Protein AF-X1HU37-F1 (afdb_monomer)

Foldseek 3Di:
DDDDDDDDPDDDDDDQEAQQDLPSPFAQQAQEEEEFEFAQLQPQLVVLADLVQLVPSNHYAYEYELCSCCVCVVVVNVSNHHQEYQYEDQCSLVPPVSQVCQAPRQHEYEYEPSNVVSCVVRHDHDHHYYYAYADEALPALPDDQDRRHQHDAQDSVSSVLNVCVSHYDFQHEYEYGNAAQAAQATHPRPGDPDTQHGGRPSLRSVLSSVLVLVVVPRYHYAYSGAHPNDVPDCVNCPNHPPPNHSVNSVVVSVVVVVVVVVVCVVVVPDPPPPDD

Secondary structure (DSSP, 8-state):
----PPP-SS--S----EES-TTS------SEEEEE---TTHHHHHHTS-HHHHS-TTTEEEEEEGGGGGHHHHTT-GGG--SEEEE--SGGGGSHHHHHHHHH--SEEEEEHHHHHHHHHH----S-EEEE---SB--SS---PPTT---BSS-THHHHHHHHHHHS-SSEEEEEES-----S--GGG---S----SS-TTHHHHHHHHHHHHHSTTEEEEE-S------SSTTTTTTSSS---HHHHHHHHHHHHHHHHHHHHHTT--------

Sequence (276 aa):
MAVMRLRRDKYKGIDYKCIFDAKSGFKILSPIVTILAPGPKGEKGWDLIPPKILDNKKHNTILAVNYGVAIAEEMDRPDLEADIWVVTDSDVTTKPWFKHHLENFKGMRCFNLRVIDRCWKNHRYAGPYMQFASKQLMKGPDIHPVTGIIRAGGTVSCSTYQIIHHFAPKPTLVFIVGIDMSGDDYFKGKNLKVKHGPVWRSVHCFNGVIKLFREQKHIIIHTLSETNLMAGDKEFHKLVGAEVTPEDVTKITEGFMKDRREMVRSRGVQERILTP

Solvent-accessible surface area (backbone atoms only — not comparable to full-atom values): 15468 Å² total; per-residue (Å²): 138,87,83,82,83,76,90,79,85,88,71,91,79,85,84,73,78,39,57,57,46,97,80,64,74,75,61,47,77,21,40,26,37,37,38,35,32,43,21,56,52,12,65,69,18,60,70,30,56,47,62,79,50,50,71,31,62,74,48,25,40,34,36,12,30,61,67,19,60,49,49,19,69,78,66,75,32,75,65,59,55,43,47,29,41,38,36,60,65,53,70,48,70,77,38,74,68,44,55,56,48,66,74,65,58,84,40,45,33,40,27,24,48,71,23,49,61,48,36,63,75,76,43,92,80,89,74,67,44,37,38,30,50,65,60,61,67,61,60,69,68,81,62,72,86,49,90,57,42,38,54,35,57,45,48,67,65,55,41,53,52,44,50,45,74,75,27,39,41,84,55,27,40,35,41,37,25,8,66,25,47,40,48,46,55,22,44,95,65,55,59,56,99,59,83,47,45,82,53,32,83,33,38,60,40,42,25,26,50,53,49,50,39,60,73,38,87,45,43,47,81,46,44,48,20,56,50,62,65,59,64,92,48,73,70,71,36,61,43,42,85,45,91,71,40,41,65,54,50,47,51,55,51,52,52,51,54,49,54,50,51,52,55,39,57,75,66,70,53,75,78,77,73,83,67,135

Radius of gyration: 18.79 Å; Cα contacts (8 Å, |Δi|>4): 464; chains: 1; bounding box: 50×40×51 Å

Structure (mmCIF, N/CA/C/O backbone):
data_AF-X1HU37-F1
#
_entry.id   AF-X1HU37-F1
#
loop_
_atom_site.group_PDB
_atom_site.id
_atom_site.type_symbol
_atom_site.label_atom_id
_atom_site.label_alt_id
_atom_site.label_comp_id
_atom_site.label_asym_id
_atom_site.label_entity_id
_atom_site.label_seq_id
_atom_site.pdbx_PDB_ins_code
_atom_site.Cartn_x
_atom_site.Cartn_y
_atom_site.Cartn_z
_atom_site.occupancy
_atom_site.B_iso_or_equiv
_atom_site.auth_seq_id
_atom_site.auth_comp_id
_atom_site.auth_asym_id
_atom_site.auth_atom_id
_atom_site.pdbx_PDB_model_num
ATOM 1 N N . MET A 1 1 ? -27.618 22.277 -2.596 1.00 27.17 1 MET A N 1
ATOM 2 C CA . MET A 1 1 ? -27.115 21.076 -3.299 1.00 27.17 1 MET A CA 1
ATOM 3 C C . MET A 1 1 ? -26.698 21.484 -4.701 1.00 27.17 1 MET A C 1
ATOM 5 O O . MET A 1 1 ? -27.563 21.846 -5.484 1.00 27.17 1 MET A O 1
ATOM 9 N N . ALA A 1 2 ? -25.399 21.522 -5.001 1.00 20.27 2 ALA A N 1
ATOM 10 C CA . ALA A 1 2 ? -24.904 21.958 -6.307 1.00 20.27 2 ALA A CA 1
ATOM 11 C C . ALA A 1 2 ? -24.439 20.743 -7.119 1.00 20.27 2 ALA A C 1
ATOM 13 O O . ALA A 1 2 ? -23.379 20.178 -6.861 1.00 20.27 2 ALA A O 1
ATOM 14 N N . VAL A 1 3 ? -25.262 20.339 -8.087 1.00 22.91 3 VAL A N 1
ATOM 15 C CA . VAL A 1 3 ? -24.923 19.357 -9.121 1.00 22.91 3 VAL A CA 1
ATOM 16 C C . VAL A 1 3 ? -24.150 20.099 -10.210 1.00 22.91 3 VAL A C 1
ATOM 18 O O . VAL A 1 3 ? -24.728 20.900 -10.943 1.00 22.91 3 VAL A O 1
ATOM 21 N N . MET A 1 4 ? -22.841 19.870 -10.322 1.00 23.48 4 MET A N 1
ATOM 22 C CA . MET A 1 4 ? -22.060 20.392 -11.447 1.00 23.48 4 MET A CA 1
ATOM 23 C C . MET A 1 4 ? -22.226 19.464 -12.655 1.00 23.48 4 MET A C 1
ATOM 25 O O . MET A 1 4 ? -21.651 18.381 -12.713 1.00 23.48 4 MET A O 1
ATOM 29 N N . ARG A 1 5 ? -23.017 19.915 -13.637 1.00 26.70 5 ARG A N 1
ATOM 30 C CA . ARG A 1 5 ? -22.994 19.407 -15.016 1.00 26.70 5 ARG A CA 1
ATOM 31 C C . ARG A 1 5 ? -21.703 19.880 -15.691 1.00 26.70 5 ARG A C 1
ATOM 33 O O . ARG A 1 5 ? -21.535 21.078 -15.904 1.00 26.70 5 ARG A O 1
ATOM 40 N N . LEU A 1 6 ? -20.824 18.955 -16.069 1.00 27.86 6 LEU A N 1
ATOM 41 C CA . LEU A 1 6 ? -19.751 19.221 -17.032 1.00 27.86 6 LEU A CA 1
ATOM 42 C C . LEU A 1 6 ? -20.279 18.964 -18.458 1.00 27.86 6 LEU A C 1
ATOM 44 O O . LEU A 1 6 ? -21.041 18.023 -18.686 1.00 27.86 6 LEU A O 1
ATOM 48 N N . ARG A 1 7 ? -19.959 19.888 -19.377 1.00 25.77 7 ARG A N 1
ATOM 49 C CA . ARG A 1 7 ? -20.524 20.030 -20.736 1.00 25.77 7 ARG A CA 1
ATOM 50 C C . ARG A 1 7 ? -20.350 18.774 -21.601 1.00 25.77 7 ARG A C 1
ATOM 52 O O . ARG A 1 7 ? -19.336 18.091 -21.523 1.00 25.77 7 ARG A O 1
ATOM 59 N N . ARG A 1 8 ? -21.357 18.518 -22.444 1.00 30.72 8 ARG A N 1
ATOM 60 C CA . ARG A 1 8 ? -21.818 17.185 -22.859 1.00 30.72 8 ARG A CA 1
ATOM 61 C C . ARG A 1 8 ? -21.594 16.830 -24.340 1.00 30.72 8 ARG A C 1
ATOM 63 O O . ARG A 1 8 ? -22.034 15.766 -24.754 1.00 30.72 8 ARG A O 1
ATOM 70 N N . ASP A 1 9 ? -20.901 17.648 -25.138 1.00 27.20 9 ASP A N 1
ATOM 71 C CA . ASP A 1 9 ? -21.190 17.640 -26.589 1.00 27.20 9 ASP A CA 1
ATOM 72 C C . ASP A 1 9 ? -20.052 17.243 -27.548 1.00 27.20 9 ASP A C 1
ATOM 74 O O . ASP A 1 9 ? -20.176 17.475 -28.747 1.00 27.20 9 ASP A O 1
ATOM 78 N N . LYS A 1 10 ? -18.966 16.589 -27.103 1.00 29.55 10 LYS A N 1
ATOM 79 C CA . LYS A 1 10 ? -17.994 15.996 -28.062 1.00 29.55 10 LYS A CA 1
ATOM 80 C C . LYS A 1 10 ? -17.525 14.565 -27.808 1.00 29.55 10 LYS A C 1
ATOM 82 O O . LYS A 1 10 ? -16.865 14.008 -28.676 1.00 29.55 10 LYS A O 1
ATOM 87 N N . TYR A 1 11 ? -17.909 13.937 -26.699 1.00 36.50 11 TYR A N 1
ATOM 88 C CA . TYR A 1 11 ? -17.451 12.584 -26.370 1.00 36.50 11 TYR A CA 1
ATOM 89 C C . TYR A 1 11 ? -18.609 11.754 -25.807 1.00 36.50 11 TYR A C 1
ATOM 91 O O . TYR A 1 11 ? -18.850 11.703 -24.603 1.00 36.50 11 TYR A O 1
ATOM 99 N N . LYS A 1 12 ? -19.376 11.127 -26.708 1.00 26.62 12 LYS A N 1
ATOM 100 C CA . LYS A 1 12 ? -20.291 10.037 -26.350 1.00 26.62 12 LYS A CA 1
ATOM 101 C C . LYS A 1 12 ? -19.448 8.802 -26.025 1.00 26.62 12 LYS A C 1
ATOM 103 O O . LYS A 1 12 ? -18.749 8.310 -26.901 1.00 26.62 12 LYS A O 1
ATOM 108 N N . GLY A 1 13 ? -19.571 8.301 -24.796 1.00 30.64 13 GLY A N 1
ATOM 109 C CA . GLY A 1 13 ? -19.036 6.998 -24.391 1.00 30.64 13 GLY A CA 1
ATOM 110 C C . GLY A 1 13 ? -17.950 7.072 -23.320 1.00 30.64 13 GLY A C 1
ATOM 111 O O . GLY A 1 13 ? -16.798 6.794 -23.608 1.00 30.64 13 GLY A O 1
ATOM 112 N N . ILE A 1 14 ? -18.377 7.378 -22.089 1.00 31.30 14 ILE A N 1
ATOM 113 C CA . ILE A 1 14 ? -17.701 7.061 -20.819 1.00 31.30 14 ILE A CA 1
ATOM 114 C C . ILE A 1 14 ? -16.383 7.822 -20.546 1.00 31.30 14 ILE A C 1
ATOM 116 O O . ILE A 1 14 ? -15.304 7.432 -20.974 1.00 31.30 14 ILE A O 1
ATOM 120 N N . ASP A 1 15 ? -16.479 8.876 -19.728 1.00 31.11 15 ASP A N 1
ATOM 121 C CA . ASP A 1 15 ? -15.352 9.692 -19.252 1.00 31.11 15 ASP A CA 1
ATOM 122 C C . ASP A 1 15 ? -15.244 9.545 -17.714 1.00 31.11 15 ASP A C 1
ATOM 124 O O . ASP A 1 15 ? -15.880 10.278 -16.957 1.00 31.11 15 ASP A O 1
ATOM 128 N N . TYR A 1 16 ? -14.490 8.551 -17.223 1.00 37.34 16 TYR A N 1
ATOM 129 C CA . TYR A 1 16 ? -14.227 8.346 -15.784 1.00 37.34 16 TYR A CA 1
ATOM 130 C C . TYR A 1 16 ? -12.963 9.095 -15.326 1.00 37.34 16 TYR A C 1
ATOM 132 O O . TYR A 1 16 ? -12.056 8.517 -14.735 1.00 37.34 16 TYR A O 1
ATOM 140 N N . LYS A 1 17 ? -12.878 10.404 -15.582 1.00 36.94 17 LYS A N 1
ATOM 141 C CA . LYS A 1 17 ? -11.812 11.245 -15.014 1.00 36.94 17 LYS A CA 1
ATOM 142 C C . LYS A 1 17 ? -12.183 11.685 -13.605 1.00 36.94 17 LYS A C 1
ATOM 144 O O . LYS A 1 17 ? -12.747 12.758 -13.408 1.00 36.94 17 LYS A O 1
ATOM 149 N N . CY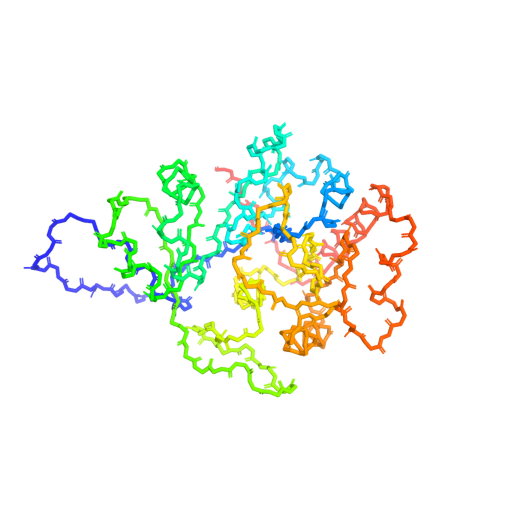S A 1 18 ? -11.813 10.890 -12.607 1.00 38.19 18 CYS A N 1
ATOM 150 C CA . CYS A 1 18 ? -11.778 11.384 -11.239 1.00 38.19 18 CYS A CA 1
ATOM 151 C C . CYS A 1 18 ? -10.456 12.132 -11.010 1.00 38.19 18 CYS A C 1
ATOM 153 O O . CYS A 1 18 ? -9.415 11.537 -10.719 1.00 38.19 18 CYS A O 1
ATOM 155 N N . ILE A 1 19 ? -10.481 13.449 -11.222 1.00 42.28 19 ILE A N 1
ATOM 156 C CA . ILE A 1 19 ? -9.434 14.349 -10.729 1.00 42.28 19 ILE A CA 1
ATOM 157 C C . ILE A 1 19 ? -9.594 14.415 -9.209 1.00 42.28 19 ILE A C 1
ATOM 159 O O . ILE A 1 19 ? -10.721 14.487 -8.725 1.00 42.28 19 ILE A O 1
ATOM 163 N N . PHE A 1 20 ? -8.480 14.389 -8.471 1.00 49.72 20 PHE A N 1
ATOM 164 C CA . PHE A 1 20 ? -8.437 14.635 -7.028 1.00 49.72 20 PHE A CA 1
ATOM 165 C C . PHE A 1 20 ? -9.109 15.977 -6.671 1.00 49.72 20 PHE A C 1
ATOM 167 O O . PHE A 1 20 ? -8.486 17.034 -6.611 1.00 49.72 20 PHE A O 1
ATOM 174 N N . ASP A 1 21 ? -10.409 15.909 -6.441 1.00 42.12 21 ASP A N 1
ATOM 175 C CA . ASP A 1 21 ? -11.287 16.960 -5.960 1.00 42.12 21 ASP A CA 1
ATOM 176 C C . ASP A 1 21 ? -11.996 16.360 -4.739 1.00 42.12 21 ASP A C 1
ATOM 178 O O . ASP A 1 21 ? -12.491 15.230 -4.791 1.00 42.12 21 ASP A O 1
ATOM 182 N N . ALA A 1 22 ? -12.050 17.099 -3.629 1.00 36.94 22 ALA A N 1
ATOM 183 C CA . ALA A 1 22 ? -12.807 16.733 -2.430 1.00 36.94 22 ALA A CA 1
ATOM 184 C C . ALA A 1 22 ? -14.305 16.429 -2.707 1.00 36.94 22 ALA A C 1
ATOM 186 O O . ALA A 1 22 ? -14.996 15.889 -1.846 1.00 36.94 22 ALA A O 1
ATOM 187 N N . LYS A 1 23 ? -14.808 16.742 -3.909 1.00 40.84 23 LYS A N 1
ATOM 188 C CA . LYS A 1 23 ? -16.153 16.454 -4.430 1.00 40.84 23 LYS A CA 1
ATOM 189 C C . LYS A 1 23 ? -16.270 15.140 -5.211 1.00 40.84 23 LYS A C 1
ATOM 191 O O . LYS A 1 23 ? -17.376 14.788 -5.604 1.00 40.84 23 LYS A O 1
ATOM 196 N N . SER A 1 24 ? -15.176 14.406 -5.427 1.00 52.25 24 SER A N 1
ATOM 197 C CA . SER A 1 24 ? -15.173 13.098 -6.110 1.00 52.25 24 SER A CA 1
ATOM 198 C C . SER A 1 24 ? -16.039 12.032 -5.432 1.00 52.25 24 SER A C 1
ATOM 200 O O . SER A 1 24 ? -16.392 11.038 -6.060 1.00 52.25 24 SER A O 1
ATOM 202 N N . GLY A 1 25 ? -16.355 12.211 -4.146 1.00 62.53 25 GLY A N 1
ATOM 203 C CA . GLY A 1 25 ? -17.113 11.248 -3.351 1.00 62.53 25 GLY A CA 1
ATOM 204 C C . GLY A 1 25 ? -16.324 9.992 -2.966 1.00 62.53 25 GLY A C 1
ATOM 205 O O . GLY A 1 25 ? -16.826 9.206 -2.166 1.00 62.53 25 GLY A O 1
ATOM 206 N N . PHE A 1 26 ? -15.097 9.814 -3.471 1.00 74.44 26 PHE A N 1
ATOM 207 C CA . PHE A 1 26 ? -14.244 8.689 -3.104 1.00 74.44 26 PHE A CA 1
ATOM 208 C C . PHE A 1 26 ? -13.856 8.766 -1.626 1.00 74.44 26 PHE A C 1
ATOM 210 O O . PHE A 1 26 ? -13.391 9.800 -1.142 1.00 74.44 26 PHE A O 1
ATOM 217 N N . LYS A 1 27 ? -14.048 7.656 -0.913 1.00 77.06 27 LYS A N 1
ATOM 218 C CA . LYS A 1 27 ? -13.650 7.484 0.483 1.00 77.06 27 LYS A CA 1
ATOM 219 C C . LYS A 1 27 ? -13.179 6.057 0.696 1.00 77.06 27 LYS A C 1
ATOM 221 O O . LYS A 1 27 ? -13.802 5.121 0.200 1.00 77.06 27 LYS A O 1
ATOM 226 N N . ILE A 1 28 ? -12.127 5.906 1.488 1.00 86.38 28 ILE A N 1
ATOM 227 C CA . ILE A 1 28 ? -11.839 4.637 2.145 1.00 86.38 28 ILE A CA 1
ATOM 228 C C . ILE A 1 28 ? -12.795 4.581 3.337 1.00 86.38 28 ILE A C 1
ATOM 230 O O . ILE A 1 28 ? -12.877 5.531 4.114 1.00 86.38 28 ILE A O 1
ATOM 234 N N . LEU A 1 29 ? -13.585 3.516 3.434 1.00 84.25 29 LEU A N 1
ATOM 235 C CA . LEU A 1 29 ? -14.562 3.358 4.518 1.00 84.25 29 LEU A CA 1
ATOM 236 C C . LEU A 1 29 ? -13.991 2.549 5.684 1.00 84.25 29 LEU A C 1
ATOM 238 O O . LEU A 1 29 ? -14.404 2.741 6.829 1.00 84.25 29 LEU A O 1
ATOM 242 N N . SER A 1 30 ? -13.021 1.689 5.387 1.00 87.88 30 SER A N 1
ATOM 243 C CA . SER A 1 30 ? -12.367 0.835 6.362 1.00 87.88 30 SER A CA 1
ATOM 244 C C . SER A 1 30 ? -11.512 1.653 7.333 1.00 87.88 30 SER A C 1
ATOM 246 O O . SER A 1 30 ? -10.720 2.493 6.901 1.00 87.88 30 SER A O 1
ATOM 248 N N . PRO A 1 31 ? -11.654 1.431 8.650 1.00 88.75 31 PRO A N 1
ATOM 249 C CA . PRO A 1 31 ? -10.832 2.085 9.662 1.00 88.75 31 PRO A CA 1
ATOM 250 C C . PRO A 1 31 ? -9.403 1.535 9.736 1.00 88.75 31 PRO A C 1
ATOM 252 O O . PRO A 1 31 ? -8.563 2.148 10.390 1.00 88.75 31 PRO A O 1
ATOM 255 N N . ILE A 1 32 ? -9.126 0.403 9.090 1.00 92.81 32 ILE A N 1
ATOM 256 C CA . ILE A 1 32 ? -7.794 -0.186 8.967 1.00 92.81 32 ILE A CA 1
ATOM 257 C C . ILE A 1 32 ? -7.377 -0.127 7.499 1.00 92.81 32 ILE A C 1
ATOM 259 O O . ILE A 1 32 ? -8.178 -0.387 6.598 1.00 92.81 32 ILE A O 1
ATOM 263 N N . VAL A 1 33 ? -6.119 0.220 7.262 1.00 94.19 33 VAL A N 1
ATOM 264 C CA . VAL A 1 33 ? -5.508 0.235 5.938 1.00 94.19 33 VAL A CA 1
ATOM 265 C C . VAL A 1 33 ? -4.217 -0.569 5.964 1.00 94.19 33 VAL A C 1
ATOM 267 O O . VAL A 1 33 ? -3.335 -0.302 6.772 1.00 94.19 33 VAL A O 1
ATOM 270 N N . THR A 1 34 ? -4.069 -1.509 5.040 1.00 94.31 34 THR A N 1
ATOM 271 C CA . THR A 1 34 ? -2.826 -2.263 4.842 1.00 94.31 34 THR A CA 1
ATOM 272 C C . THR A 1 34 ? -2.135 -1.774 3.577 1.00 94.31 34 THR A C 1
ATOM 274 O O . THR A 1 34 ? -2.740 -1.767 2.512 1.00 94.31 34 THR A O 1
ATOM 277 N N . ILE A 1 35 ? -0.870 -1.371 3.664 1.00 94.25 35 ILE A N 1
ATOM 278 C CA . ILE A 1 35 ? -0.050 -1.010 2.506 1.00 94.25 35 ILE A CA 1
ATOM 279 C C . ILE A 1 35 ? 0.820 -2.211 2.130 1.0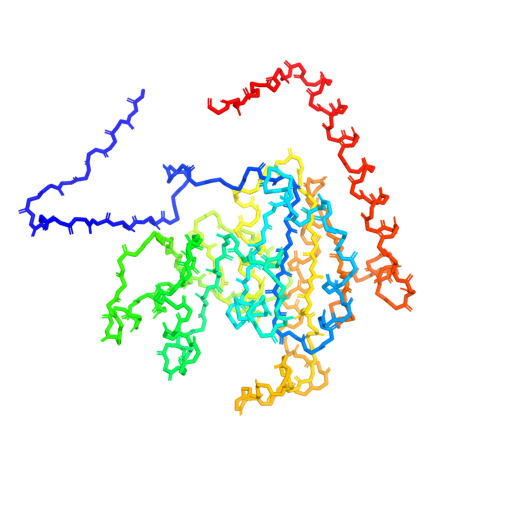0 94.25 35 ILE A C 1
ATOM 281 O O . ILE A 1 35 ? 1.692 -2.600 2.905 1.00 94.25 35 ILE A O 1
ATOM 285 N N . LEU A 1 36 ? 0.612 -2.747 0.926 1.00 93.75 36 LEU A N 1
ATOM 286 C CA . LEU A 1 36 ? 1.400 -3.829 0.340 1.00 93.75 36 LEU A CA 1
ATOM 287 C C . LEU A 1 36 ? 2.425 -3.276 -0.645 1.00 93.75 36 LEU A C 1
ATOM 289 O O . LEU A 1 36 ? 2.077 -2.776 -1.721 1.00 93.75 36 LEU A O 1
ATOM 293 N N . ALA A 1 37 ? 3.697 -3.387 -0.280 1.00 92.50 37 ALA A N 1
ATOM 294 C CA . ALA A 1 37 ? 4.822 -2.994 -1.105 1.00 92.50 37 ALA A CA 1
ATOM 295 C C . ALA A 1 37 ? 5.729 -4.191 -1.440 1.00 92.50 37 ALA A C 1
ATOM 297 O O . ALA A 1 37 ? 5.803 -5.147 -0.675 1.00 92.50 37 ALA A O 1
ATOM 298 N N . PRO A 1 38 ? 6.417 -4.158 -2.593 1.00 91.12 38 PRO A N 1
ATOM 299 C CA . PRO A 1 38 ? 7.167 -5.298 -3.121 1.00 91.12 38 PRO A CA 1
ATOM 300 C C . PRO A 1 38 ? 8.591 -5.435 -2.548 1.00 91.12 38 PRO A C 1
ATOM 302 O O . PRO A 1 38 ? 9.495 -5.834 -3.278 1.00 91.12 38 PRO A O 1
ATOM 305 N N . GLY A 1 39 ? 8.832 -5.062 -1.292 1.00 90.12 39 GLY A N 1
ATOM 306 C CA . GLY A 1 39 ? 10.122 -5.276 -0.630 1.00 90.12 39 GLY A CA 1
ATOM 307 C C . GLY A 1 39 ? 10.314 -6.748 -0.237 1.00 90.12 39 GLY A C 1
ATOM 308 O O . GLY A 1 39 ? 9.354 -7.371 0.226 1.00 90.12 39 GLY A O 1
ATOM 309 N N . PRO A 1 40 ? 11.509 -7.338 -0.422 1.00 87.06 40 PRO A N 1
ATOM 310 C CA . PRO A 1 40 ? 11.773 -8.742 -0.097 1.00 87.06 40 PRO A CA 1
ATOM 311 C C . PRO A 1 40 ? 11.554 -9.087 1.382 1.00 87.06 40 PRO A C 1
ATOM 313 O O . PRO A 1 40 ? 11.178 -10.213 1.691 1.00 87.06 40 PRO A O 1
ATOM 316 N N . LYS A 1 41 ? 11.720 -8.134 2.306 1.00 86.75 41 LYS A N 1
ATOM 317 C CA . LYS A 1 41 ? 11.473 -8.357 3.741 1.00 86.75 41 LYS A CA 1
ATOM 318 C C . LYS A 1 41 ? 9.977 -8.416 4.077 1.00 86.75 41 LYS A C 1
ATOM 320 O O . LYS A 1 41 ? 9.620 -8.725 5.212 1.00 86.75 41 LYS A O 1
ATOM 325 N N . GLY A 1 42 ? 9.103 -8.136 3.106 1.00 86.31 42 GLY A N 1
ATOM 326 C CA . GLY A 1 42 ? 7.651 -8.205 3.244 1.00 86.31 42 GLY A CA 1
ATOM 327 C C . GLY A 1 42 ? 7.100 -9.616 3.439 1.00 86.31 42 GLY A C 1
ATOM 328 O O . GLY A 1 42 ? 6.066 -9.740 4.085 1.00 86.31 42 GLY A O 1
ATOM 329 N N . GLU A 1 43 ? 7.802 -10.655 2.968 1.00 84.19 43 GLU A N 1
ATOM 330 C CA . GLU A 1 43 ? 7.305 -12.042 2.939 1.00 84.19 43 GLU A CA 1
ATOM 331 C C . GLU A 1 43 ? 6.762 -12.513 4.287 1.00 84.19 43 GLU A C 1
ATOM 333 O O . GLU A 1 43 ? 5.590 -12.859 4.401 1.00 84.19 43 GLU A O 1
ATOM 338 N N . LYS A 1 44 ? 7.576 -12.396 5.339 1.00 82.56 44 LYS A N 1
ATOM 339 C CA . LYS A 1 44 ? 7.156 -12.749 6.700 1.00 82.56 44 LYS A CA 1
ATOM 340 C C . LYS A 1 44 ? 6.088 -11.808 7.250 1.00 82.56 44 LYS A 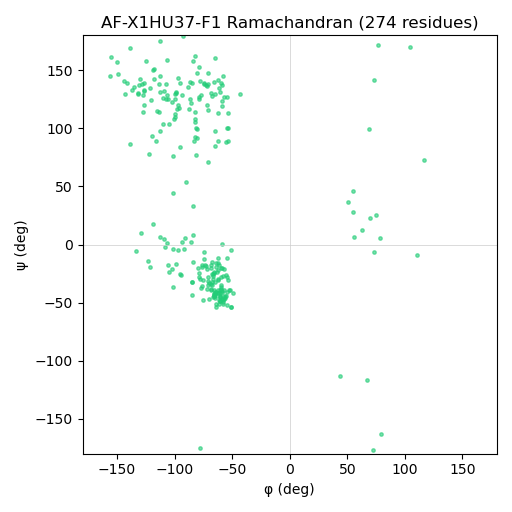C 1
ATOM 342 O O . LYS A 1 44 ? 5.252 -12.228 8.035 1.00 82.56 44 LYS A O 1
ATOM 347 N N . GLY A 1 45 ? 6.121 -10.534 6.862 1.00 85.31 45 GLY A N 1
ATOM 348 C CA . GLY A 1 45 ? 5.204 -9.522 7.377 1.00 85.31 45 GLY A CA 1
ATOM 349 C C . GLY A 1 45 ? 3.770 -9.681 6.876 1.00 85.31 45 GLY A C 1
ATOM 350 O O . GLY A 1 45 ? 2.841 -9.290 7.580 1.00 85.31 45 GLY A O 1
ATOM 351 N N . TRP A 1 46 ? 3.565 -10.255 5.686 1.00 86.56 46 TRP A N 1
ATOM 352 C CA . TRP A 1 46 ? 2.219 -10.502 5.158 1.00 86.56 46 TRP A CA 1
ATOM 353 C C . TRP A 1 46 ? 1.498 -11.603 5.940 1.00 86.56 46 TRP A C 1
ATOM 355 O O . TRP A 1 46 ? 0.295 -11.493 6.170 1.00 86.56 46 TRP A O 1
ATOM 365 N N . ASP A 1 47 ? 2.238 -12.600 6.430 1.00 86.56 47 ASP A N 1
ATOM 366 C CA . ASP A 1 47 ? 1.713 -13.688 7.266 1.00 86.56 47 ASP A CA 1
ATOM 367 C C . ASP A 1 47 ? 1.356 -13.243 8.688 1.00 86.56 47 ASP A C 1
ATOM 369 O O . ASP A 1 47 ? 0.577 -13.904 9.374 1.00 86.56 47 ASP A O 1
ATOM 373 N N . LEU A 1 48 ? 1.876 -12.095 9.133 1.00 86.56 48 LEU A N 1
ATOM 374 C CA . LEU A 1 48 ? 1.531 -11.535 10.438 1.00 86.56 48 LEU A CA 1
ATOM 375 C C . LEU A 1 48 ? 0.128 -10.937 10.477 1.00 86.56 48 LEU A C 1
ATOM 377 O O . LEU A 1 48 ? -0.389 -10.712 11.570 1.00 86.56 48 LEU A O 1
ATOM 381 N N . ILE A 1 49 ? -0.488 -10.647 9.327 1.00 84.75 49 ILE A N 1
ATOM 382 C CA . ILE A 1 49 ? -1.837 -10.085 9.293 1.00 84.75 49 ILE A CA 1
ATOM 383 C C . ILE A 1 49 ? -2.842 -11.236 9.444 1.00 84.75 49 ILE A C 1
ATOM 385 O O . ILE A 1 49 ? -2.959 -12.064 8.542 1.00 84.75 49 ILE A O 1
ATOM 389 N N . PRO A 1 50 ? -3.615 -11.294 10.543 1.00 82.94 50 PRO A N 1
ATOM 390 C CA . PRO A 1 50 ? -4.586 -12.357 10.752 1.00 82.94 50 PRO A CA 1
ATOM 391 C C . PRO A 1 50 ? -5.639 -12.400 9.628 1.00 82.94 50 PRO A C 1
ATOM 393 O O . PRO A 1 50 ? -6.178 -11.339 9.285 1.00 82.94 50 PRO A O 1
ATOM 396 N N . PRO A 1 51 ? -6.046 -13.592 9.145 1.00 85.69 51 PRO A N 1
ATOM 397 C CA . PRO A 1 51 ? -7.068 -13.732 8.101 1.00 85.69 51 PRO A CA 1
ATOM 398 C C . PRO A 1 51 ? -8.360 -12.973 8.415 1.00 85.69 51 PRO A C 1
ATOM 400 O O . PRO A 1 51 ? -8.876 -12.238 7.585 1.00 85.69 51 PRO A O 1
ATOM 403 N N . LYS A 1 52 ? -8.804 -12.981 9.682 1.00 83.69 52 LYS A N 1
ATOM 404 C CA . LYS A 1 52 ? -9.992 -12.229 10.135 1.00 83.69 52 LYS A CA 1
ATOM 405 C C . LYS A 1 52 ? -9.948 -10.719 9.842 1.00 83.69 52 LYS A C 1
ATOM 407 O O . LYS A 1 52 ? -10.999 -10.078 9.787 1.00 83.69 52 LYS A O 1
ATOM 412 N N . ILE A 1 53 ? -8.752 -10.136 9.725 1.00 85.38 53 ILE A N 1
ATOM 413 C CA . ILE A 1 53 ? -8.551 -8.729 9.353 1.00 85.38 53 ILE A CA 1
ATOM 414 C C . ILE A 1 53 ? -8.561 -8.582 7.830 1.00 85.38 53 ILE A C 1
ATOM 416 O O . ILE A 1 53 ? -9.189 -7.655 7.323 1.00 85.38 53 ILE A O 1
ATOM 420 N N . LEU A 1 54 ? -7.886 -9.481 7.111 1.00 85.62 54 LEU A N 1
ATOM 421 C CA . LEU A 1 54 ? -7.798 -9.473 5.647 1.00 85.62 54 LEU A CA 1
ATOM 422 C C . LEU A 1 54 ? -9.156 -9.739 4.978 1.00 85.62 54 LEU A C 1
ATOM 424 O O . LEU A 1 54 ? -9.561 -8.990 4.088 1.00 85.62 54 LEU A O 1
ATOM 428 N N . ASP A 1 55 ? -9.902 -10.718 5.485 1.00 84.31 55 ASP A N 1
ATOM 429 C CA . ASP A 1 55 ? -11.184 -11.172 4.938 1.00 84.31 55 ASP A CA 1
ATOM 430 C C . ASP A 1 55 ? -12.318 -10.160 5.162 1.00 84.31 55 ASP A C 1
ATOM 432 O O . ASP A 1 55 ? -13.335 -10.156 4.463 1.00 84.31 55 ASP A O 1
ATOM 436 N N . ASN A 1 56 ? -12.168 -9.261 6.140 1.00 83.19 56 ASN A N 1
ATOM 437 C CA . ASN A 1 56 ? -13.191 -8.278 6.463 1.00 83.19 56 ASN A CA 1
ATOM 438 C C . ASN A 1 56 ? -12.931 -6.941 5.762 1.00 83.19 56 ASN A C 1
ATOM 440 O O . ASN A 1 56 ? -12.436 -5.980 6.357 1.00 83.19 56 ASN A O 1
ATOM 444 N N . LYS A 1 57 ? -13.381 -6.845 4.509 1.00 77.62 57 LYS A N 1
ATOM 445 C CA . LYS A 1 57 ? -13.298 -5.621 3.693 1.00 77.62 57 LYS A CA 1
ATOM 446 C C . LYS A 1 57 ? -14.077 -4.420 4.250 1.00 77.62 57 LYS A C 1
ATOM 448 O O . LYS A 1 57 ? -13.883 -3.305 3.780 1.00 77.62 57 LYS A O 1
ATOM 453 N N . LYS A 1 58 ? -14.945 -4.604 5.260 1.00 77.94 58 LYS A N 1
ATOM 454 C CA . LYS A 1 58 ? -15.556 -3.477 5.999 1.00 77.94 58 LYS A CA 1
ATOM 455 C C . LYS A 1 58 ? -14.599 -2.879 7.030 1.00 77.94 58 LYS A C 1
ATOM 457 O O . LYS A 1 58 ? -14.785 -1.739 7.449 1.00 77.94 58 LYS A O 1
ATOM 462 N N . HIS A 1 59 ? -13.634 -3.666 7.500 1.00 85.44 59 HIS A N 1
ATOM 463 C CA . HIS A 1 59 ? -12.679 -3.265 8.526 1.00 85.44 59 HIS A CA 1
ATOM 464 C C . HIS A 1 59 ? -11.323 -2.892 7.941 1.00 85.44 59 HIS A C 1
ATOM 466 O O . HIS A 1 59 ? -10.718 -1.945 8.439 1.00 85.44 59 HIS A O 1
ATOM 472 N N . ASN A 1 60 ? -10.874 -3.587 6.896 1.00 91.69 60 ASN A N 1
ATOM 473 C CA . ASN A 1 60 ? -9.583 -3.373 6.255 1.00 91.69 60 ASN A CA 1
ATOM 474 C C . ASN A 1 60 ? -9.736 -2.956 4.787 1.00 91.69 60 ASN A C 1
ATOM 476 O O . ASN A 1 60 ? -10.697 -3.323 4.112 1.00 91.69 60 ASN A O 1
ATOM 480 N N . THR A 1 61 ? -8.785 -2.173 4.293 1.00 94.44 61 THR A N 1
ATOM 481 C CA . THR A 1 61 ? -8.602 -1.879 2.870 1.00 94.44 61 THR A CA 1
ATOM 482 C C . THR A 1 61 ? -7.134 -2.073 2.526 1.00 94.44 61 THR A C 1
ATOM 484 O O . THR A 1 61 ? -6.257 -1.509 3.179 1.00 94.44 61 THR A O 1
ATOM 487 N N . ILE A 1 62 ? -6.864 -2.841 1.478 1.00 94.81 62 ILE A N 1
ATOM 488 C CA . ILE A 1 62 ? -5.520 -3.159 1.013 1.00 94.81 62 ILE A CA 1
ATOM 489 C C . ILE A 1 62 ? -5.125 -2.195 -0.115 1.00 94.81 62 ILE A C 1
ATOM 491 O O . ILE A 1 62 ? -5.741 -2.165 -1.182 1.00 94.81 62 ILE A O 1
ATOM 495 N N . LEU A 1 63 ? -4.078 -1.402 0.120 1.00 95.44 63 LEU A N 1
ATOM 496 C CA . LEU A 1 63 ? -3.418 -0.544 -0.862 1.00 95.44 63 LEU A CA 1
ATOM 497 C C . LEU A 1 63 ? -2.136 -1.212 -1.362 1.00 95.44 63 LEU A C 1
ATOM 499 O O . LEU A 1 63 ? -1.125 -1.216 -0.664 1.00 95.44 63 LEU A O 1
ATOM 503 N N . ALA A 1 64 ? -2.132 -1.685 -2.602 1.00 95.00 64 ALA A N 1
ATOM 504 C CA . ALA A 1 64 ? -0.915 -2.138 -3.264 1.00 95.00 64 ALA A CA 1
ATOM 505 C C . ALA A 1 64 ? -0.177 -0.981 -3.948 1.00 95.00 64 ALA A C 1
ATOM 507 O O . ALA A 1 64 ? -0.796 -0.138 -4.601 1.00 95.00 64 ALA A O 1
ATOM 508 N N . VAL A 1 65 ? 1.156 -0.962 -3.869 1.00 91.88 65 VAL A N 1
ATOM 509 C CA . VAL A 1 65 ? 2.000 0.020 -4.576 1.00 91.88 65 VAL A CA 1
ATOM 510 C C . VAL A 1 65 ? 2.795 -0.627 -5.704 1.00 91.88 65 VAL A C 1
ATOM 512 O O . VAL A 1 65 ? 3.545 -1.573 -5.478 1.00 91.88 65 VAL A O 1
ATOM 515 N N . ASN A 1 66 ? 2.681 -0.099 -6.928 1.00 90.44 66 ASN A N 1
ATOM 516 C CA . ASN A 1 66 ? 3.349 -0.631 -8.123 1.00 90.44 66 ASN A CA 1
ATOM 517 C C . ASN A 1 66 ? 3.253 -2.173 -8.204 1.00 90.44 66 ASN A C 1
ATOM 519 O O . ASN A 1 66 ? 2.159 -2.698 -8.370 1.00 90.44 66 ASN A O 1
ATOM 523 N N . TYR A 1 67 ? 4.374 -2.896 -8.071 1.00 90.69 67 TYR A N 1
ATOM 524 C CA . TYR A 1 67 ? 4.423 -4.358 -8.165 1.00 90.69 67 TYR A CA 1
ATOM 525 C C . TYR A 1 67 ? 3.712 -5.078 -7.015 1.00 90.69 67 TYR A C 1
ATOM 527 O O . TYR A 1 67 ? 3.401 -6.253 -7.139 1.00 90.69 67 TYR A O 1
ATOM 535 N N . GLY A 1 68 ? 3.394 -4.382 -5.919 1.00 92.19 68 GLY A N 1
ATOM 536 C CA . GLY A 1 68 ? 2.682 -4.974 -4.787 1.00 92.19 68 GLY A CA 1
ATOM 537 C C . GLY A 1 68 ? 1.333 -5.600 -5.161 1.00 92.19 68 GLY A C 1
ATOM 538 O O . GLY A 1 68 ? 0.860 -6.483 -4.460 1.00 92.19 68 GLY A O 1
ATOM 539 N N . VAL A 1 69 ? 0.736 -5.201 -6.292 1.00 93.56 69 VAL A N 1
ATOM 540 C CA . VAL A 1 69 ? -0.517 -5.787 -6.802 1.00 93.56 69 VAL A CA 1
ATOM 541 C C . VAL A 1 69 ? -0.358 -7.255 -7.213 1.00 93.56 69 VAL A C 1
ATOM 543 O O . VAL A 1 69 ? -1.335 -7.993 -7.217 1.00 93.56 69 VAL A O 1
ATOM 546 N N . ALA A 1 70 ? 0.866 -7.676 -7.543 1.00 92.50 70 ALA A N 1
ATOM 547 C CA . ALA A 1 70 ? 1.180 -9.031 -7.978 1.00 92.50 70 ALA A CA 1
ATOM 548 C C . ALA A 1 70 ? 1.396 -10.005 -6.812 1.00 92.50 70 ALA A C 1
ATOM 550 O O . ALA A 1 70 ? 1.401 -11.210 -7.034 1.00 92.50 70 ALA A O 1
ATOM 551 N N . ILE A 1 71 ? 1.579 -9.503 -5.583 1.00 92.19 71 ILE A N 1
ATOM 552 C CA . ILE A 1 71 ? 1.951 -10.324 -4.418 1.00 92.19 71 ILE A CA 1
ATOM 553 C C . ILE A 1 71 ? 0.902 -11.408 -4.155 1.00 92.19 71 ILE A C 1
ATOM 555 O O . ILE A 1 71 ? 1.266 -12.567 -3.994 1.00 92.19 71 ILE A O 1
ATOM 559 N N . ALA A 1 72 ? -0.384 -11.043 -4.170 1.00 92.12 72 ALA A N 1
ATOM 560 C CA . ALA A 1 72 ? -1.487 -11.976 -3.939 1.00 92.12 72 ALA A CA 1
ATOM 561 C C . ALA A 1 72 ? -1.458 -13.162 -4.918 1.00 92.12 72 ALA A C 1
ATOM 563 O O . ALA A 1 72 ? -1.554 -14.311 -4.503 1.00 92.12 72 ALA A O 1
ATOM 564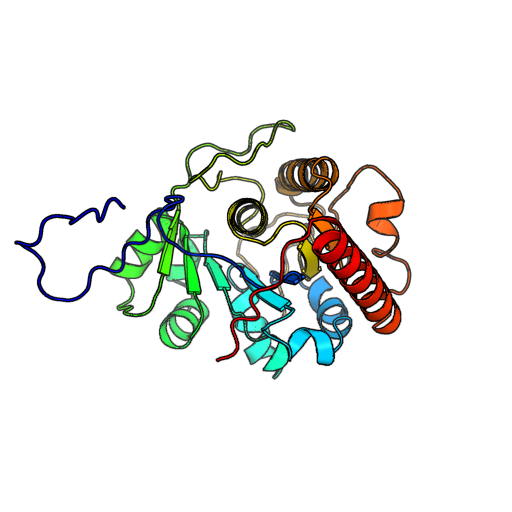 N N . 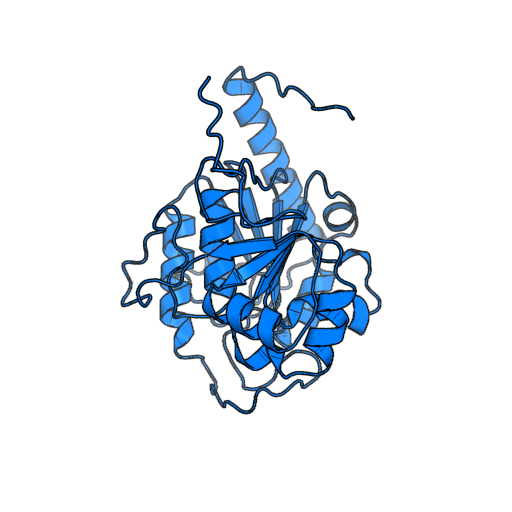GLU A 1 73 ? -1.259 -12.892 -6.210 1.00 92.88 73 GLU A N 1
ATOM 565 C CA . GLU A 1 73 ? -1.170 -13.928 -7.245 1.00 92.88 73 GLU A CA 1
ATOM 566 C C . GLU A 1 73 ? 0.119 -14.750 -7.113 1.00 92.88 73 GLU A C 1
ATOM 568 O O . GLU A 1 73 ? 0.082 -15.976 -7.126 1.00 92.88 73 GLU A O 1
ATOM 573 N N . GLU A 1 74 ? 1.273 -14.100 -6.939 1.00 91.62 74 GLU A N 1
ATOM 574 C CA . GLU A 1 74 ? 2.563 -14.794 -6.870 1.00 91.62 74 GLU A CA 1
ATOM 575 C C . GLU A 1 74 ? 2.737 -15.652 -5.610 1.00 91.62 74 GLU A C 1
ATOM 577 O O . GLU A 1 74 ? 3.617 -16.518 -5.591 1.00 91.62 74 GLU A O 1
ATOM 582 N N . MET A 1 75 ? 1.967 -15.390 -4.556 1.00 90.44 75 MET A N 1
ATOM 583 C CA . MET A 1 75 ? 1.969 -16.165 -3.314 1.00 90.44 75 MET A CA 1
ATOM 584 C C . MET A 1 75 ? 0.800 -17.139 -3.188 1.00 90.44 75 MET A C 1
ATOM 586 O O . MET A 1 75 ? 0.766 -17.864 -2.201 1.00 90.44 75 MET A O 1
ATOM 590 N N . ASP A 1 76 ? -0.136 -17.150 -4.140 1.00 92.06 76 ASP A N 1
ATOM 591 C CA . ASP A 1 76 ? -1.407 -17.877 -4.013 1.00 92.06 76 ASP A CA 1
ATOM 592 C C . ASP A 1 76 ? -2.183 -17.483 -2.734 1.00 92.06 76 ASP A C 1
ATOM 594 O O . ASP A 1 76 ? -2.640 -18.306 -1.943 1.00 92.06 76 ASP A O 1
ATOM 598 N N . ARG A 1 77 ? -2.273 -16.168 -2.495 1.00 90.31 77 ARG A N 1
ATOM 599 C CA . ARG A 1 77 ? -2.880 -15.541 -1.311 1.00 90.31 77 ARG A CA 1
ATOM 600 C C . ARG A 1 77 ? -4.002 -14.583 -1.715 1.00 90.31 77 ARG A C 1
ATOM 602 O O . ARG A 1 77 ? -3.788 -13.368 -1.751 1.00 90.31 77 ARG A O 1
ATOM 609 N N . PRO A 1 78 ? -5.201 -15.098 -2.050 1.00 90.75 78 PRO A N 1
ATOM 610 C CA . PRO A 1 78 ? -6.327 -14.264 -2.484 1.00 90.75 78 PRO A CA 1
ATOM 611 C C . PRO A 1 78 ? -6.809 -13.288 -1.397 1.00 90.75 78 PRO A C 1
ATOM 613 O O . PRO A 1 78 ? -7.352 -12.231 -1.704 1.00 90.75 78 PRO A O 1
ATOM 616 N N . ASP A 1 79 ? -6.553 -13.588 -0.125 1.00 89.88 79 ASP A N 1
ATOM 617 C CA . ASP A 1 79 ? -6.798 -12.711 1.024 1.00 89.88 79 ASP A CA 1
ATOM 618 C C . ASP A 1 79 ? -5.948 -11.423 1.000 1.00 89.88 79 ASP A C 1
ATOM 620 O O . ASP A 1 79 ? -6.314 -10.418 1.615 1.00 89.88 79 ASP A O 1
ATOM 624 N N . LEU A 1 80 ? -4.852 -11.407 0.234 1.00 92.25 80 LEU A N 1
ATOM 625 C CA . LEU A 1 80 ? -4.024 -10.223 -0.008 1.00 92.25 80 LEU A CA 1
ATOM 626 C C . LEU A 1 80 ? -4.450 -9.424 -1.254 1.00 92.25 80 LEU A C 1
ATOM 628 O O . LEU A 1 80 ? -3.764 -8.464 -1.618 1.00 92.25 80 LEU A O 1
ATOM 632 N N . GLU A 1 81 ? -5.555 -9.781 -1.926 1.00 93.12 81 GLU A N 1
ATOM 633 C CA . GLU A 1 81 ? -6.015 -9.051 -3.111 1.00 93.12 81 GLU A CA 1
ATOM 634 C C . GLU A 1 81 ? -6.280 -7.575 -2.773 1.00 93.12 81 GLU A C 1
ATOM 636 O O . GLU A 1 81 ? -7.051 -7.225 -1.868 1.00 93.12 81 GLU A O 1
ATOM 641 N N . ALA A 1 82 ? -5.607 -6.695 -3.516 1.00 94.19 82 ALA A N 1
ATOM 642 C CA . ALA A 1 82 ? -5.648 -5.268 -3.265 1.00 94.19 82 ALA A CA 1
ATOM 643 C C . ALA A 1 82 ? -6.992 -4.647 -3.666 1.00 94.19 82 ALA A C 1
ATOM 645 O O . ALA A 1 82 ? -7.520 -4.877 -4.750 1.00 94.19 82 ALA A O 1
ATOM 646 N N . ASP A 1 83 ? -7.504 -3.761 -2.820 1.00 92.81 83 ASP A N 1
ATOM 647 C CA . ASP A 1 83 ? -8.709 -2.980 -3.106 1.00 92.81 83 ASP A CA 1
ATOM 648 C C . ASP A 1 83 ? -8.362 -1.723 -3.915 1.00 92.81 83 ASP A C 1
ATOM 650 O O . ASP A 1 83 ? -9.143 -1.235 -4.739 1.00 92.81 83 ASP A O 1
ATOM 654 N N . ILE A 1 84 ? -7.164 -1.183 -3.672 1.00 92.19 84 ILE A N 1
ATOM 655 C CA . ILE A 1 84 ? -6.647 0.019 -4.315 1.00 92.19 84 ILE A CA 1
ATOM 656 C C . ILE A 1 84 ? -5.230 -0.252 -4.817 1.00 92.19 84 ILE A C 1
ATOM 658 O O . ILE A 1 84 ? -4.361 -0.683 -4.062 1.00 92.19 84 ILE A O 1
ATOM 662 N N . TRP A 1 85 ? -4.966 0.071 -6.080 1.00 93.25 85 TRP A N 1
ATOM 663 C CA . TRP A 1 85 ? -3.646 -0.054 -6.687 1.00 93.25 85 TRP A CA 1
ATOM 664 C C . TRP A 1 85 ? -3.064 1.314 -7.033 1.00 93.25 85 TRP A C 1
ATOM 666 O O . TRP A 1 85 ? -3.577 2.026 -7.895 1.00 93.25 85 TRP A O 1
ATOM 676 N N . VAL A 1 86 ? -1.982 1.693 -6.359 1.00 91.12 86 VAL A N 1
ATOM 677 C CA . VAL A 1 86 ? -1.303 2.979 -6.533 1.00 91.12 86 VAL A CA 1
ATOM 678 C C . VAL A 1 86 ? -0.114 2.819 -7.471 1.00 91.12 86 VAL A C 1
ATOM 680 O O . VAL A 1 86 ? 0.824 2.077 -7.180 1.00 91.12 86 VAL A O 1
ATOM 683 N N . VAL A 1 87 ? -0.131 3.555 -8.583 1.00 88.44 87 VAL A N 1
ATOM 684 C CA . VAL A 1 87 ? 0.883 3.457 -9.637 1.00 88.44 87 VAL A CA 1
ATOM 685 C C . VAL A 1 87 ? 1.445 4.835 -9.952 1.00 88.44 87 VAL A C 1
ATOM 687 O O . VAL A 1 87 ? 0.745 5.713 -10.470 1.00 88.44 87 VAL A O 1
ATOM 690 N N . THR A 1 88 ? 2.730 5.036 -9.658 1.00 80.31 88 THR A N 1
ATOM 691 C CA . THR A 1 88 ? 3.391 6.336 -9.889 1.00 80.31 88 THR A CA 1
ATOM 692 C C . THR A 1 88 ? 4.585 6.299 -10.808 1.00 80.31 88 THR A C 1
ATOM 694 O O . THR A 1 88 ? 4.981 7.348 -11.311 1.00 80.31 88 THR A O 1
ATOM 697 N N . ASP A 1 89 ? 5.170 5.128 -11.015 1.00 78.31 89 ASP A N 1
ATOM 698 C CA . ASP A 1 89 ? 6.288 4.977 -11.931 1.00 78.31 89 ASP A CA 1
ATOM 699 C C . ASP A 1 89 ? 5.746 4.766 -13.348 1.00 78.31 89 ASP A C 1
ATOM 701 O O . ASP A 1 89 ? 4.966 3.858 -13.591 1.00 78.31 89 ASP A O 1
ATOM 705 N N . SER A 1 90 ? 6.116 5.632 -14.290 1.00 71.50 90 SER A N 1
ATOM 706 C CA . SER A 1 90 ? 5.657 5.554 -15.679 1.00 71.50 90 SER A CA 1
ATOM 707 C C . SER A 1 90 ? 6.349 4.458 -16.489 1.00 71.50 90 SER A C 1
ATOM 709 O O . SER A 1 90 ? 5.852 4.078 -17.553 1.00 71.50 90 SER A O 1
ATOM 711 N N . ASP A 1 91 ? 7.486 3.950 -16.019 1.00 75.94 91 ASP A N 1
ATOM 712 C CA . ASP A 1 91 ? 8.260 2.926 -16.722 1.00 75.94 91 ASP A CA 1
ATOM 713 C C . ASP A 1 91 ? 7.665 1.529 -16.515 1.00 75.94 91 ASP A C 1
ATOM 715 O O . ASP A 1 91 ? 7.842 0.648 -17.363 1.00 75.94 91 ASP A O 1
ATOM 719 N N . VAL A 1 92 ? 6.854 1.348 -15.463 1.00 78.12 92 VAL A N 1
ATOM 720 C CA . VAL A 1 92 ? 6.093 0.108 -15.225 1.00 78.12 92 VAL A CA 1
ATOM 721 C C . VAL A 1 92 ? 5.170 -0.230 -16.391 1.00 78.12 92 VAL A C 1
ATOM 723 O O . VAL A 1 92 ? 4.947 -1.401 -16.658 1.00 78.12 92 VAL A O 1
ATOM 726 N N . THR A 1 93 ? 4.715 0.771 -17.153 1.00 81.56 93 THR A N 1
ATOM 727 C CA . THR A 1 93 ? 3.812 0.574 -18.300 1.00 81.56 93 THR A CA 1
ATOM 728 C C . THR A 1 93 ? 4.411 -0.282 -19.415 1.00 81.56 93 THR A C 1
ATOM 730 O O . THR A 1 93 ? 3.673 -0.779 -20.260 1.00 81.56 93 THR A O 1
ATOM 733 N N . THR A 1 94 ? 5.730 -0.478 -19.421 1.00 81.75 94 THR A N 1
ATOM 734 C CA . THR A 1 94 ? 6.440 -1.330 -20.390 1.00 81.75 94 THR A CA 1
ATOM 735 C C . THR A 1 94 ? 6.715 -2.741 -19.868 1.00 81.75 94 THR A C 1
ATOM 737 O O . THR A 1 94 ? 7.256 -3.575 -20.591 1.00 81.75 94 THR A O 1
ATOM 740 N N . LYS A 1 95 ? 6.387 -3.026 -18.604 1.00 83.75 95 LYS A N 1
ATOM 741 C CA . LYS A 1 95 ? 6.699 -4.306 -17.969 1.00 83.75 95 LYS A CA 1
ATOM 742 C C . LYS A 1 95 ? 5.610 -5.342 -18.279 1.00 83.75 95 LYS A C 1
ATOM 744 O O . LYS A 1 95 ? 4.432 -4.999 -18.185 1.00 83.75 95 LYS A O 1
ATOM 749 N N . PRO A 1 96 ? 5.964 -6.611 -18.569 1.00 83.56 96 PRO A N 1
ATOM 750 C CA . PRO A 1 96 ? 4.978 -7.651 -18.887 1.00 83.56 96 PRO A CA 1
ATOM 751 C C . PRO A 1 96 ? 3.916 -7.849 -17.798 1.00 83.56 96 PRO A C 1
ATOM 753 O O . PRO A 1 96 ? 2.726 -7.881 -18.096 1.00 83.56 96 PRO A O 1
ATOM 756 N N . TRP A 1 97 ? 4.340 -7.881 -16.531 1.00 86.25 97 TRP A N 1
ATOM 757 C CA . TRP A 1 97 ? 3.440 -8.022 -15.382 1.00 86.25 97 TRP A CA 1
ATOM 758 C C . TRP A 1 97 ? 2.409 -6.891 -15.301 1.00 86.25 97 TRP A C 1
ATOM 760 O O . TRP A 1 97 ? 1.266 -7.111 -14.915 1.00 86.25 97 TRP A O 1
ATOM 770 N N . PHE A 1 98 ? 2.786 -5.671 -15.693 1.00 89.69 98 PHE A N 1
ATOM 771 C CA . PHE A 1 98 ? 1.911 -4.516 -15.545 1.00 89.69 98 PHE A CA 1
ATOM 772 C C . PHE A 1 98 ? 0.679 -4.633 -16.430 1.00 89.69 98 PHE A C 1
ATOM 774 O O . PHE A 1 98 ? -0.416 -4.336 -15.968 1.00 89.69 98 PHE A O 1
ATOM 781 N N . LYS A 1 99 ? 0.844 -5.083 -17.681 1.00 87.81 99 LYS A N 1
ATOM 782 C CA . LYS A 1 99 ? -0.281 -5.270 -18.605 1.00 87.81 99 LYS A CA 1
ATOM 783 C C . LYS A 1 99 ? -1.278 -6.289 -18.053 1.00 87.81 99 LYS A C 1
ATOM 785 O O . LYS A 1 99 ? -2.466 -5.991 -17.988 1.00 87.81 99 LYS A O 1
ATOM 790 N N . HIS A 1 100 ? -0.775 -7.437 -17.597 1.00 89.69 100 HIS A N 1
ATOM 791 C CA . HIS A 1 100 ? -1.587 -8.490 -16.984 1.00 89.69 100 HIS A CA 1
ATOM 792 C C . HIS A 1 100 ? -2.424 -7.954 -15.816 1.00 89.69 100 HIS A C 1
ATOM 794 O O . HIS A 1 100 ? -3.648 -8.074 -15.822 1.00 89.69 100 HIS A O 1
ATOM 800 N N . HIS A 1 101 ? -1.803 -7.266 -14.855 1.00 91.50 101 HIS A N 1
ATOM 801 C CA . HIS A 1 101 ? -2.550 -6.708 -13.724 1.00 91.50 101 HIS A CA 1
ATOM 802 C C . HIS A 1 101 ? -3.433 -5.517 -14.120 1.00 91.50 101 HIS A C 1
ATOM 804 O O . HIS A 1 101 ? -4.512 -5.340 -13.561 1.00 91.50 101 HIS A O 1
ATOM 810 N N . LEU A 1 102 ? -3.050 -4.715 -15.117 1.00 90.06 102 LEU A N 1
ATOM 811 C CA . LEU A 1 102 ? -3.892 -3.637 -15.635 1.00 90.06 102 LEU A CA 1
ATOM 812 C C . LEU A 1 102 ? -5.214 -4.160 -16.195 1.00 90.06 102 LEU A C 1
ATOM 814 O O . LEU A 1 102 ? -6.249 -3.548 -15.930 1.00 90.06 102 LEU A O 1
ATOM 818 N N . GLU A 1 103 ? -5.190 -5.271 -16.923 1.00 86.62 103 GLU A N 1
ATOM 819 C CA . GLU A 1 103 ? -6.375 -5.878 -17.535 1.00 86.62 103 GLU A CA 1
ATOM 820 C C . GLU A 1 103 ? -7.236 -6.625 -16.504 1.00 86.62 103 GLU A C 1
ATOM 822 O O . GLU A 1 103 ? -8.467 -6.555 -16.555 1.00 86.62 103 GLU A O 1
ATOM 827 N N . ASN A 1 104 ? -6.606 -7.271 -15.518 1.00 88.50 104 ASN A N 1
ATOM 828 C CA . ASN A 1 104 ? -7.306 -8.166 -14.596 1.00 88.50 104 ASN A CA 1
ATOM 829 C C . ASN A 1 104 ? -7.744 -7.524 -13.273 1.00 88.50 104 ASN A C 1
ATOM 831 O O . ASN A 1 104 ? -8.744 -7.964 -12.705 1.00 88.50 104 ASN A O 1
ATOM 835 N N . PHE A 1 105 ? -7.077 -6.465 -12.803 1.00 89.25 105 PHE A N 1
ATOM 836 C CA . PHE A 1 105 ? -7.351 -5.874 -11.490 1.00 89.25 105 PHE A CA 1
ATOM 837 C C . PHE A 1 105 ? -8.798 -5.360 -11.366 1.00 89.25 105 PHE A C 1
ATOM 839 O O . PHE A 1 105 ? -9.307 -4.643 -12.233 1.00 89.25 105 PHE A O 1
ATOM 846 N N . LYS A 1 106 ? -9.503 -5.712 -10.291 1.00 85.25 106 LYS A N 1
ATOM 847 C CA . LYS A 1 106 ? -10.918 -5.328 -10.117 1.00 85.25 106 LYS A CA 1
ATOM 848 C C . LYS A 1 106 ? -11.113 -4.106 -9.222 1.00 85.25 106 LYS A C 1
ATOM 850 O O . LYS A 1 106 ? -12.160 -3.468 -9.295 1.00 85.25 106 LYS A O 1
ATOM 855 N N . GLY A 1 107 ? -10.092 -3.741 -8.449 1.00 85.94 107 GLY A N 1
ATOM 856 C CA . GLY A 1 107 ? -10.122 -2.603 -7.538 1.00 85.94 107 GLY A CA 1
ATOM 857 C C . GLY A 1 107 ? -9.953 -1.228 -8.196 1.00 85.94 107 GLY A C 1
ATOM 858 O O . GLY A 1 107 ? -9.861 -1.065 -9.421 1.00 85.94 107 GLY A O 1
ATOM 859 N N . MET A 1 108 ? -9.873 -0.207 -7.342 1.00 87.94 108 MET A N 1
ATOM 860 C CA . MET A 1 108 ? -9.653 1.182 -7.744 1.00 87.94 108 MET A CA 1
ATOM 861 C C . MET A 1 108 ? -8.185 1.421 -8.092 1.00 87.94 108 MET A C 1
ATOM 863 O O . MET A 1 108 ? -7.289 1.144 -7.300 1.00 87.94 108 MET A O 1
ATOM 867 N N . ARG A 1 109 ? -7.916 2.001 -9.259 1.00 88.44 109 ARG A N 1
ATOM 868 C CA . ARG A 1 109 ? -6.547 2.341 -9.667 1.00 88.44 109 ARG A CA 1
ATOM 869 C C . ARG A 1 109 ? -6.272 3.808 -9.398 1.00 88.44 109 ARG A C 1
ATOM 871 O O . ARG A 1 109 ? -7.035 4.661 -9.824 1.00 88.44 109 ARG A O 1
ATOM 878 N N . CYS A 1 110 ? -5.165 4.113 -8.747 1.00 86.81 110 CYS A N 1
ATOM 879 C CA . CYS A 1 110 ? -4.729 5.466 -8.441 1.00 86.81 110 CYS A CA 1
ATOM 880 C C . CYS A 1 110 ? -3.460 5.763 -9.236 1.00 86.81 110 CYS A C 1
ATOM 882 O O . CYS A 1 110 ? -2.357 5.389 -8.832 1.00 86.81 110 CYS A O 1
ATOM 884 N N . PHE A 1 111 ? -3.617 6.441 -10.369 1.00 85.06 111 PHE A N 1
ATOM 885 C CA . PHE A 1 111 ? -2.522 6.765 -11.270 1.00 85.06 111 PHE A CA 1
ATOM 886 C C . PHE A 1 111 ? -1.960 8.159 -11.019 1.00 85.06 111 PHE A C 1
ATOM 888 O O . PHE A 1 111 ? -2.685 9.148 -10.897 1.00 85.06 111 PHE A O 1
ATOM 895 N N . ASN A 1 112 ? -0.640 8.265 -11.080 1.00 79.81 112 ASN A N 1
ATOM 896 C CA . ASN A 1 112 ? -0.010 9.533 -11.415 1.00 79.81 112 ASN A CA 1
ATOM 897 C C . ASN A 1 112 ? -0.423 9.962 -12.833 1.00 79.81 112 ASN A C 1
ATOM 899 O O . ASN A 1 112 ? -0.471 9.132 -13.741 1.00 79.81 112 ASN A O 1
ATOM 903 N N . LEU A 1 113 ? -0.649 11.260 -13.049 1.00 77.06 113 LEU A N 1
ATOM 904 C CA . LEU A 1 113 ? -0.995 11.824 -14.358 1.00 77.06 113 LEU A CA 1
ATOM 905 C C . LEU A 1 113 ? -0.049 11.362 -15.488 1.00 77.06 113 LEU A C 1
ATOM 907 O O . LEU A 1 113 ? -0.495 10.986 -16.565 1.00 77.06 113 LEU A O 1
ATOM 911 N N . ARG A 1 114 ? 1.262 11.301 -15.228 1.00 78.56 114 ARG A N 1
ATOM 912 C CA . ARG A 1 114 ? 2.249 10.839 -16.222 1.00 78.56 114 ARG A CA 1
ATOM 913 C C . ARG A 1 114 ? 2.100 9.356 -16.565 1.00 78.56 114 ARG A C 1
ATOM 915 O O . ARG A 1 114 ? 2.454 8.943 -17.666 1.00 78.56 114 ARG A O 1
ATOM 922 N N . VAL A 1 115 ? 1.626 8.552 -15.613 1.00 82.69 115 VAL A N 1
ATOM 923 C CA . VAL A 1 115 ? 1.417 7.113 -15.797 1.00 82.69 115 VAL A CA 1
ATOM 924 C C . VAL A 1 115 ? 0.179 6.877 -16.642 1.00 82.69 115 VAL A C 1
ATOM 926 O O . VAL A 1 115 ? 0.271 6.118 -17.600 1.00 82.69 115 VAL A O 1
ATOM 929 N N . ILE A 1 116 ? -0.947 7.532 -16.336 1.00 80.12 116 ILE A N 1
ATOM 930 C CA . ILE A 1 116 ? -2.191 7.332 -17.095 1.00 80.12 116 ILE A CA 1
ATOM 931 C C . ILE A 1 116 ? -2.025 7.751 -18.561 1.00 80.12 116 ILE A C 1
ATOM 933 O O . ILE A 1 116 ? -2.431 7.006 -19.450 1.00 80.12 116 ILE A O 1
ATOM 937 N N . ASP A 1 117 ? -1.305 8.847 -18.825 1.00 80.44 117 ASP A N 1
ATOM 938 C CA . ASP A 1 117 ? -0.998 9.294 -20.189 1.00 80.44 117 ASP A CA 1
ATOM 939 C C . ASP A 1 117 ? -0.202 8.245 -20.983 1.00 80.44 117 ASP A C 1
ATOM 941 O O . ASP A 1 117 ? -0.432 8.054 -22.178 1.00 80.44 117 ASP A O 1
ATOM 945 N N . ARG A 1 118 ? 0.741 7.542 -20.338 1.00 82.50 118 ARG A N 1
ATOM 946 C CA . ARG A 1 118 ? 1.473 6.433 -20.973 1.00 82.50 118 ARG A CA 1
ATOM 947 C C . ARG A 1 118 ? 0.638 5.160 -21.059 1.00 82.50 118 ARG A C 1
ATOM 949 O O . ARG A 1 118 ? 0.729 4.458 -22.062 1.00 82.50 118 ARG A O 1
ATOM 956 N N . CYS A 1 119 ? -0.176 4.872 -20.046 1.00 81.31 119 CYS A N 1
ATOM 957 C CA . CYS A 1 119 ? -1.079 3.727 -20.054 1.00 81.31 119 CYS A CA 1
ATOM 958 C C . CYS A 1 119 ? -2.015 3.805 -21.251 1.00 81.31 119 CYS A C 1
ATOM 960 O O . CYS A 1 119 ? -2.064 2.850 -22.006 1.00 81.31 119 CYS A O 1
ATOM 962 N N . TRP A 1 120 ? -2.663 4.946 -21.494 1.00 75.38 120 TRP A N 1
ATOM 963 C CA . TRP A 1 120 ? -3.559 5.112 -22.641 1.00 75.38 120 TRP A CA 1
ATOM 964 C C . TRP A 1 120 ? -2.882 4.972 -24.001 1.00 75.38 120 TRP A C 1
ATOM 966 O O . TRP A 1 120 ? -3.528 4.554 -24.959 1.00 75.38 120 TRP A O 1
ATOM 976 N N . LYS A 1 121 ? -1.594 5.312 -24.106 1.00 74.62 121 LYS A N 1
ATOM 977 C CA . LYS A 1 121 ? -0.833 5.116 -25.347 1.00 74.62 121 LYS A CA 1
ATOM 978 C C . LYS A 1 121 ? -0.529 3.644 -25.611 1.00 74.62 121 LYS A C 1
ATOM 980 O O . LYS A 1 121 ? -0.551 3.223 -26.761 1.00 74.62 121 LYS A O 1
ATOM 985 N N . ASN A 1 122 ? -0.233 2.887 -24.558 1.00 71.94 122 ASN A N 1
ATOM 986 C CA . ASN A 1 122 ? 0.321 1.538 -24.675 1.00 71.94 122 ASN A CA 1
ATOM 987 C C . ASN A 1 122 ? -0.715 0.431 -24.439 1.00 71.94 122 ASN A C 1
ATOM 989 O O . ASN A 1 122 ? -0.509 -0.699 -24.871 1.00 71.94 122 ASN A O 1
ATOM 993 N N . HIS A 1 123 ? -1.817 0.745 -23.760 1.00 75.19 123 HIS A N 1
ATOM 994 C CA . HIS A 1 123 ? -2.804 -0.213 -23.277 1.00 75.19 123 HIS A CA 1
ATOM 995 C C . HIS A 1 123 ? -4.217 0.354 -23.424 1.00 75.19 123 HIS A C 1
ATOM 997 O O . HIS A 1 123 ? -4.480 1.521 -23.128 1.00 75.19 123 HIS A O 1
ATOM 1003 N N . ARG A 1 124 ? -5.164 -0.490 -23.840 1.00 67.31 124 ARG A N 1
ATOM 1004 C CA . ARG A 1 124 ? -6.592 -0.165 -23.754 1.00 67.31 124 ARG A CA 1
ATOM 1005 C C . ARG A 1 124 ? -7.091 -0.590 -22.380 1.00 67.31 124 ARG A C 1
ATOM 1007 O O . ARG A 1 124 ? -7.070 -1.770 -22.060 1.00 67.31 124 ARG A O 1
ATOM 1014 N N . TYR A 1 125 ? -7.540 0.368 -21.578 1.00 66.81 125 TYR A N 1
ATOM 1015 C CA . TYR A 1 125 ? -8.099 0.112 -20.253 1.00 66.81 125 TYR A CA 1
ATOM 1016 C C . TYR A 1 125 ? -9.439 0.835 -20.089 1.00 66.81 125 TYR A C 1
ATOM 1018 O O . TYR A 1 125 ? -9.565 1.991 -20.491 1.00 66.81 125 TYR A O 1
ATOM 1026 N N . ALA A 1 126 ? -10.422 0.145 -19.500 1.00 63.31 126 ALA A N 1
ATOM 1027 C CA . ALA A 1 126 ? -11.811 0.604 -19.396 1.00 63.31 126 ALA A CA 1
ATOM 1028 C C . ALA A 1 126 ? -12.407 0.536 -17.973 1.00 63.31 126 ALA A C 1
ATOM 1030 O O . ALA A 1 126 ? -13.611 0.705 -17.808 1.00 63.31 126 ALA A O 1
ATOM 1031 N N . GLY A 1 127 ? -11.602 0.276 -16.940 1.00 69.31 127 GLY A N 1
ATOM 1032 C CA . GLY A 1 127 ? -12.100 0.200 -15.561 1.00 69.31 127 GLY A CA 1
ATOM 1033 C C . GLY A 1 127 ? -12.021 1.529 -14.788 1.00 69.31 127 GLY A C 1
ATOM 1034 O O . GLY A 1 127 ? -11.516 2.534 -15.302 1.00 69.31 127 GLY A O 1
ATOM 1035 N N . PRO A 1 128 ? -12.464 1.541 -13.516 1.00 74.81 128 PRO A N 1
ATOM 1036 C CA . PRO A 1 128 ? -12.415 2.729 -12.674 1.00 74.81 128 PRO A CA 1
ATOM 1037 C C . PRO A 1 128 ? -10.972 3.131 -12.371 1.00 74.81 128 PRO A C 1
ATOM 1039 O O . PRO A 1 128 ? -10.100 2.292 -12.117 1.00 74.81 128 PRO A O 1
ATOM 1042 N N . TYR A 1 129 ? -10.713 4.433 -12.389 1.00 79.62 129 TYR A N 1
ATOM 1043 C CA . TYR A 1 129 ? -9.446 4.978 -11.937 1.00 79.62 129 TYR A CA 1
ATOM 1044 C C . TYR A 1 129 ? -9.611 6.388 -11.367 1.00 79.62 129 TYR A C 1
ATOM 1046 O O . TYR A 1 129 ? -10.533 7.138 -11.688 1.00 79.62 129 TYR A O 1
ATOM 1054 N N . MET A 1 130 ? -8.654 6.743 -10.527 1.00 78.44 130 MET A N 1
ATOM 1055 C CA . MET A 1 130 ? -8.377 8.075 -10.036 1.00 78.44 130 MET A CA 1
ATOM 1056 C C . MET A 1 130 ? -7.042 8.530 -10.600 1.00 78.44 130 MET A C 1
ATOM 1058 O O . MET A 1 130 ? -6.106 7.738 -10.732 1.00 78.44 130 MET A O 1
ATOM 1062 N N . GLN A 1 131 ? -6.938 9.822 -10.892 1.00 76.69 131 GLN A N 1
ATOM 1063 C CA . GLN A 1 131 ? -5.685 10.428 -11.317 1.00 76.69 131 GLN A CA 1
ATOM 1064 C C . GLN A 1 131 ? -5.274 11.556 -10.378 1.00 76.69 131 GLN A C 1
ATOM 1066 O O . GLN A 1 131 ? -6.069 12.440 -10.054 1.00 76.69 131 GLN A O 1
ATOM 1071 N N . PHE A 1 132 ? -4.004 11.571 -9.994 1.00 70.94 132 PHE A N 1
ATOM 1072 C CA . PHE A 1 132 ? -3.408 12.672 -9.250 1.00 70.94 132 PHE A CA 1
ATOM 1073 C C . PHE A 1 132 ? -2.286 13.332 -10.031 1.00 70.94 132 PHE A 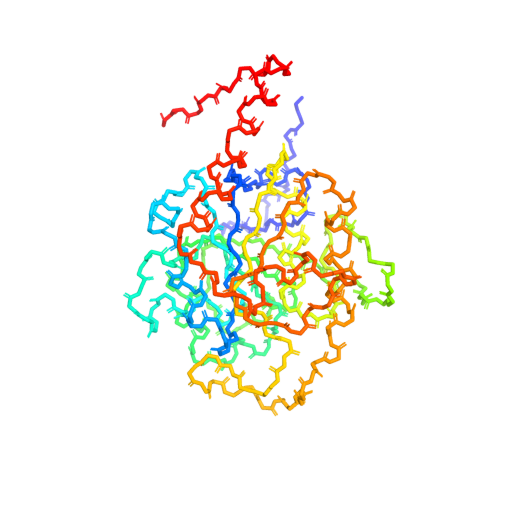C 1
ATOM 1075 O O . PHE A 1 132 ? -1.473 12.688 -10.699 1.00 70.94 132 PHE A O 1
ATOM 1082 N N . ALA A 1 133 ? -2.208 14.652 -9.899 1.00 66.50 133 ALA A N 1
ATOM 1083 C CA . ALA A 1 133 ? -1.063 15.390 -10.383 1.00 66.50 133 ALA A CA 1
ATOM 1084 C C . ALA A 1 133 ? 0.086 15.248 -9.382 1.00 66.50 133 ALA A C 1
ATOM 1086 O O . ALA A 1 133 ? -0.055 15.592 -8.206 1.00 66.50 133 ALA A O 1
ATOM 1087 N N . SER A 1 134 ? 1.250 14.828 -9.872 1.00 63.12 134 SER A N 1
ATOM 1088 C CA . SER A 1 134 ? 2.490 15.096 -9.158 1.00 63.12 134 SER A CA 1
ATOM 1089 C C . SER A 1 134 ? 2.961 16.499 -9.459 1.00 63.12 134 SER A C 1
ATOM 1091 O O . SER A 1 134 ? 3.551 16.770 -10.504 1.00 63.12 134 SER A O 1
ATOM 1093 N N . LYS A 1 135 ? 2.683 17.401 -8.523 1.00 54.16 135 LYS A N 1
ATOM 1094 C CA . LYS A 1 135 ? 3.247 18.743 -8.505 1.00 54.16 135 LYS A CA 1
ATOM 1095 C C . LYS A 1 135 ? 4.162 18.831 -7.291 1.00 54.16 135 LYS A C 1
ATOM 1097 O O . LYS A 1 135 ? 3.755 18.463 -6.196 1.00 54.16 135 LYS A O 1
ATOM 1102 N N . GLN A 1 136 ? 5.372 19.337 -7.520 1.00 57.00 136 GLN A N 1
ATOM 1103 C CA . GLN A 1 136 ? 6.419 19.560 -6.518 1.00 57.00 136 GLN A CA 1
ATOM 1104 C C . GLN A 1 136 ? 7.111 18.285 -6.010 1.00 57.00 136 GLN A C 1
ATOM 1106 O O . GLN A 1 136 ? 6.502 17.230 -5.828 1.00 57.00 136 GLN A O 1
ATOM 1111 N N . LEU A 1 137 ? 8.424 18.411 -5.804 1.00 60.38 137 LEU A N 1
ATOM 1112 C CA . LEU A 1 137 ? 9.231 17.402 -5.129 1.00 60.38 137 LEU A CA 1
ATOM 1113 C C . LEU A 1 137 ? 8.999 17.508 -3.615 1.00 60.38 137 LEU A C 1
ATOM 1115 O O . LEU A 1 137 ? 8.932 18.618 -3.088 1.00 60.38 137 LEU A O 1
ATOM 1119 N N . MET A 1 138 ? 8.929 16.381 -2.911 1.00 63.16 138 MET A N 1
ATOM 1120 C CA . MET A 1 138 ? 9.109 16.329 -1.464 1.00 63.16 138 MET A CA 1
ATOM 1121 C C . MET A 1 138 ? 10.553 16.738 -1.170 1.00 63.16 138 MET A C 1
ATOM 1123 O O . MET A 1 138 ? 11.479 15.947 -1.343 1.00 63.16 138 MET A O 1
ATOM 1127 N N . LYS A 1 139 ? 10.748 18.012 -0.823 1.00 56.53 139 LYS A N 1
ATOM 1128 C CA . LYS A 1 139 ? 12.047 18.593 -0.479 1.00 56.53 139 LYS A CA 1
ATOM 1129 C C . LYS A 1 139 ? 12.088 18.852 1.023 1.00 56.53 139 LYS A C 1
ATOM 1131 O O . LYS A 1 139 ? 11.239 19.578 1.524 1.00 56.53 139 LYS A O 1
ATOM 1136 N N . GLY A 1 140 ? 13.099 18.311 1.697 1.00 53.62 140 GLY A N 1
ATOM 1137 C CA . GLY A 1 140 ? 13.346 18.568 3.117 1.00 53.62 140 GLY A CA 1
ATOM 1138 C C . GLY A 1 140 ? 12.355 17.893 4.081 1.00 53.62 140 GLY A C 1
ATOM 1139 O O . GLY A 1 140 ? 11.503 17.116 3.645 1.00 53.62 140 GLY A O 1
ATOM 1140 N N . PRO A 1 141 ? 12.504 18.148 5.395 1.00 51.66 141 PRO A N 1
ATOM 1141 C CA . PRO A 1 141 ? 11.698 17.534 6.455 1.00 51.66 141 PRO A CA 1
ATOM 1142 C C . PRO A 1 141 ? 10.276 18.112 6.582 1.00 51.66 141 PRO A C 1
ATOM 1144 O O . PRO A 1 141 ? 9.411 17.426 7.122 1.00 51.66 141 PRO A O 1
ATOM 1147 N N . ASP A 1 142 ? 10.010 19.311 6.047 1.00 55.03 142 ASP A N 1
ATOM 1148 C CA . ASP A 1 142 ? 8.679 19.940 6.044 1.00 55.03 142 ASP A CA 1
ATOM 1149 C C . ASP A 1 142 ? 7.811 19.394 4.910 1.00 55.03 142 ASP A C 1
ATOM 1151 O O . ASP A 1 142 ? 7.593 19.985 3.843 1.00 55.03 142 ASP A O 1
ATOM 1155 N N . ILE A 1 143 ? 7.316 18.190 5.148 1.00 63.25 143 ILE A N 1
ATOM 1156 C CA . ILE A 1 143 ? 6.355 17.541 4.278 1.00 63.25 143 ILE A CA 1
ATOM 1157 C C . ILE A 1 143 ? 4.983 17.898 4.856 1.00 63.25 143 ILE A C 1
ATOM 1159 O O . ILE A 1 143 ? 4.745 17.798 6.041 1.00 63.25 143 ILE A O 1
ATOM 1163 N N . HIS A 1 144 ? 4.056 18.403 4.060 1.00 62.47 144 HIS A N 1
ATOM 1164 C CA . HIS A 1 144 ? 2.674 18.554 4.512 1.00 62.47 144 HIS A CA 1
ATOM 1165 C C . HIS A 1 144 ? 1.784 18.055 3.381 1.00 62.47 144 HIS A C 1
ATOM 1167 O O . HIS A 1 144 ? 2.067 18.382 2.217 1.00 62.47 144 HIS A O 1
ATOM 1173 N N . PRO A 1 145 ? 0.742 17.253 3.674 1.00 61.47 145 PRO A N 1
ATOM 1174 C CA . PRO A 1 145 ? -0.230 16.885 2.660 1.00 61.47 145 PRO A CA 1
ATOM 1175 C C . PRO A 1 145 ? -0.838 18.155 2.079 1.00 61.47 145 PRO A C 1
ATOM 1177 O O . PRO A 1 145 ? -1.357 19.000 2.804 1.00 61.47 145 PRO A O 1
ATOM 1180 N N . VAL A 1 146 ? -0.796 18.276 0.757 1.00 59.97 146 VAL A N 1
ATOM 1181 C CA . VAL A 1 146 ? -1.533 19.322 0.052 1.00 59.97 146 VAL A CA 1
ATOM 1182 C C . VAL A 1 146 ? -2.800 18.682 -0.485 1.00 59.97 146 VAL A C 1
ATOM 1184 O O . VAL A 1 146 ? -2.749 17.654 -1.163 1.00 59.97 146 VAL A O 1
ATOM 1187 N N . THR A 1 147 ? -3.950 19.257 -0.144 1.00 56.41 147 THR A N 1
ATOM 1188 C CA . THR A 1 147 ? -5.243 18.775 -0.633 1.00 56.41 147 THR A CA 1
ATOM 1189 C C . THR A 1 147 ? -5.233 18.706 -2.154 1.00 56.41 147 THR A C 1
ATOM 1191 O O . THR A 1 147 ? -4.895 19.672 -2.833 1.00 56.41 147 THR A O 1
ATOM 1194 N N . GLY A 1 148 ? -5.581 17.537 -2.687 1.00 49.75 148 GLY A N 1
ATOM 1195 C CA . GLY A 1 148 ? -5.684 17.307 -4.125 1.00 49.75 148 GLY A CA 1
ATOM 1196 C C . GLY A 1 148 ? -4.359 17.101 -4.876 1.00 49.75 148 GLY A C 1
ATOM 1197 O O . GLY A 1 148 ? -4.365 17.008 -6.104 1.00 49.75 148 GLY A O 1
ATOM 1198 N N . ILE A 1 149 ? -3.222 17.024 -4.177 1.00 56.25 149 ILE A N 1
ATOM 1199 C CA . ILE A 1 149 ? -1.898 16.828 -4.783 1.00 56.25 149 ILE A CA 1
ATOM 1200 C C . ILE A 1 149 ? -1.209 15.640 -4.120 1.00 56.25 149 ILE A C 1
ATOM 1202 O O . ILE A 1 149 ? -1.241 15.506 -2.900 1.00 56.25 149 ILE A O 1
ATOM 1206 N N . ILE A 1 150 ? -0.543 14.813 -4.932 1.00 58.25 150 ILE A N 1
ATOM 1207 C CA . ILE A 1 150 ? 0.414 13.822 -4.442 1.00 58.25 150 ILE A CA 1
ATOM 1208 C C . ILE A 1 150 ? 1.816 14.265 -4.848 1.00 58.25 150 ILE A C 1
ATOM 1210 O O . ILE A 1 150 ? 2.203 14.157 -6.015 1.00 58.25 150 ILE A O 1
ATOM 1214 N N . ARG A 1 151 ? 2.576 14.800 -3.889 1.00 60.28 151 ARG A N 1
ATOM 1215 C CA . ARG A 1 151 ? 3.960 15.248 -4.120 1.00 60.28 151 ARG A CA 1
ATOM 1216 C C . ARG A 1 151 ? 4.833 14.092 -4.627 1.00 60.28 151 ARG A C 1
ATOM 1218 O O . ARG A 1 151 ? 4.735 12.978 -4.119 1.00 60.28 151 ARG A O 1
ATOM 1225 N N . ALA A 1 152 ? 5.680 14.369 -5.620 1.00 54.72 152 ALA A N 1
ATOM 1226 C CA . ALA A 1 152 ? 6.661 13.412 -6.141 1.00 54.72 152 ALA A CA 1
ATOM 1227 C C . ALA A 1 152 ? 7.938 13.421 -5.290 1.00 54.72 152 ALA A C 1
ATOM 1229 O O . ALA A 1 152 ? 8.240 14.416 -4.648 1.00 54.72 152 ALA A O 1
ATOM 1230 N N . GLY A 1 153 ? 8.732 12.355 -5.314 1.00 54.72 153 GLY A N 1
ATOM 1231 C CA . GLY A 1 153 ? 9.914 12.205 -4.450 1.00 54.72 153 GLY A CA 1
ATOM 1232 C C . GLY A 1 153 ? 9.651 11.226 -3.308 1.00 54.72 153 GLY A C 1
ATOM 1233 O O . GLY A 1 153 ? 8.527 10.768 -3.136 1.00 54.72 153 GLY A O 1
ATOM 1234 N N . GLY A 1 154 ? 10.687 10.836 -2.564 1.00 62.25 154 GLY A N 1
ATOM 1235 C CA . GLY A 1 154 ? 10.594 9.690 -1.658 1.00 62.25 154 GLY A CA 1
ATOM 1236 C C . GLY A 1 154 ? 10.427 8.389 -2.451 1.00 62.25 154 GLY A C 1
ATOM 1237 O O . GLY A 1 154 ? 11.314 8.024 -3.214 1.00 62.25 154 GLY A O 1
ATOM 1238 N N . THR A 1 155 ? 9.295 7.705 -2.294 1.00 70.00 155 THR A N 1
ATOM 1239 C CA . THR A 1 155 ? 8.955 6.447 -2.987 1.00 70.00 155 THR A CA 1
ATOM 1240 C C . THR A 1 155 ? 7.485 6.455 -3.420 1.00 70.00 155 THR A C 1
ATOM 1242 O O . THR A 1 155 ? 6.712 7.298 -2.963 1.00 70.00 155 THR A O 1
ATOM 1245 N N . VAL A 1 156 ? 7.060 5.499 -4.255 1.00 78.81 156 VAL A N 1
ATOM 1246 C CA . VAL A 1 156 ? 5.634 5.301 -4.610 1.00 78.81 156 VAL A CA 1
ATOM 1247 C C . VAL A 1 156 ? 4.775 5.178 -3.357 1.00 78.81 156 VAL A C 1
ATOM 1249 O O . VAL A 1 156 ? 3.706 5.774 -3.264 1.00 78.81 156 VAL A O 1
ATOM 1252 N N . SER A 1 157 ? 5.298 4.487 -2.351 1.00 82.44 157 SER A N 1
ATOM 1253 C CA . SER A 1 157 ? 4.666 4.305 -1.056 1.00 82.44 157 SER A CA 1
ATOM 1254 C C . SER A 1 157 ? 4.443 5.603 -0.274 1.00 82.44 157 SER A C 1
ATOM 1256 O O . SER A 1 157 ? 3.529 5.670 0.531 1.00 82.44 157 SER A O 1
ATOM 1258 N N . CYS A 1 158 ? 5.168 6.691 -0.543 1.00 79.19 158 CYS A N 1
ATOM 1259 C CA . CYS A 1 158 ? 4.815 7.996 0.033 1.00 79.19 158 CYS A CA 1
ATOM 1260 C C . CYS A 1 158 ? 3.498 8.559 -0.537 1.00 79.19 158 CYS A C 1
ATOM 1262 O O . CYS A 1 158 ? 2.900 9.466 0.040 1.00 79.19 158 CYS A O 1
ATOM 1264 N N . SER A 1 159 ? 3.026 8.047 -1.675 1.00 80.88 159 SER A N 1
ATOM 1265 C CA . SER A 1 159 ? 1.742 8.448 -2.258 1.00 80.88 159 SER A CA 1
ATOM 1266 C C . SER A 1 159 ? 0.561 7.849 -1.502 1.00 80.88 159 SER A C 1
ATOM 1268 O O . SER A 1 159 ? -0.483 8.493 -1.405 1.00 80.88 159 SER A O 1
ATOM 1270 N N . THR A 1 160 ? 0.727 6.659 -0.911 1.00 86.12 160 THR A N 1
ATOM 1271 C CA . THR A 1 160 ? -0.326 6.037 -0.096 1.00 86.12 160 THR A CA 1
ATOM 1272 C C . THR A 1 160 ? -0.614 6.867 1.151 1.00 86.12 160 THR A C 1
ATOM 1274 O O . THR A 1 160 ? -1.781 6.992 1.506 1.00 86.12 160 THR A O 1
ATOM 1277 N N . TYR A 1 161 ? 0.390 7.552 1.729 1.00 81.94 161 TYR A N 1
ATOM 1278 C CA . TYR A 1 161 ? 0.179 8.539 2.802 1.00 81.94 161 TYR A CA 1
ATOM 1279 C C . TYR A 1 161 ? -0.890 9.557 2.421 1.00 81.94 161 TYR A C 1
ATOM 1281 O O . TYR A 1 161 ? -1.850 9.775 3.152 1.00 81.94 161 TYR A O 1
ATOM 1289 N N . GLN A 1 162 ? -0.706 10.193 1.261 1.00 80.38 162 GLN A N 1
ATOM 1290 C CA . GLN A 1 162 ? -1.537 11.322 0.847 1.00 80.38 162 GLN A CA 1
ATOM 1291 C C . GLN A 1 162 ? -2.959 10.836 0.549 1.00 80.38 162 GLN A C 1
ATOM 1293 O O . GLN A 1 162 ? -3.922 11.526 0.864 1.00 80.38 162 GLN A O 1
ATOM 1298 N N . ILE A 1 163 ? -3.098 9.614 0.029 1.00 82.94 163 ILE A N 1
ATOM 1299 C CA . ILE A 1 163 ? -4.393 8.951 -0.161 1.00 82.94 163 ILE A CA 1
ATOM 1300 C C . ILE A 1 163 ? -5.070 8.689 1.192 1.00 82.94 163 ILE A C 1
ATOM 1302 O O . ILE A 1 163 ? -6.214 9.093 1.386 1.00 82.94 163 ILE A O 1
ATOM 1306 N N . ILE A 1 164 ? -4.369 8.073 2.146 1.00 87.69 164 ILE A N 1
ATOM 1307 C CA . ILE A 1 164 ? -4.914 7.752 3.474 1.00 87.69 164 ILE A CA 1
ATOM 1308 C C . ILE A 1 164 ? -5.328 9.033 4.204 1.00 87.69 164 ILE A C 1
ATOM 1310 O O . ILE A 1 164 ? -6.459 9.145 4.664 1.00 87.69 164 ILE A O 1
ATOM 1314 N N . HIS A 1 165 ? -4.453 10.039 4.242 1.00 84.06 165 HIS A N 1
ATOM 1315 C CA . HIS A 1 165 ? -4.718 11.319 4.896 1.00 84.06 165 HIS A CA 1
ATOM 1316 C C . HIS A 1 165 ? -6.004 11.999 4.399 1.00 84.06 165 HIS A C 1
ATOM 1318 O O . HIS A 1 165 ? -6.748 12.591 5.189 1.00 84.06 165 HIS A O 1
ATOM 1324 N N . HIS A 1 166 ? -6.239 11.949 3.084 1.00 79.25 166 HIS A N 1
ATOM 1325 C CA . HIS A 1 166 ? -7.357 12.642 2.447 1.00 79.25 166 HIS A CA 1
ATOM 1326 C C . HIS A 1 166 ? -8.661 11.840 2.475 1.00 79.25 166 HIS A C 1
ATOM 1328 O O . HIS A 1 166 ? -9.725 12.453 2.543 1.00 79.25 166 HIS A O 1
ATOM 1334 N N . PHE A 1 167 ? -8.601 10.505 2.426 1.00 82.19 167 PHE A N 1
ATOM 1335 C CA . PHE A 1 167 ? -9.785 9.677 2.152 1.00 82.19 167 PHE A CA 1
ATOM 1336 C C . PHE A 1 167 ? -10.121 8.631 3.207 1.00 82.19 167 PHE A C 1
ATOM 1338 O O . PHE A 1 167 ? -11.228 8.097 3.157 1.00 82.19 167 PHE A O 1
ATOM 1345 N N . ALA A 1 168 ? -9.210 8.320 4.127 1.00 87.25 168 ALA A N 1
ATOM 1346 C CA . ALA A 1 168 ? -9.474 7.364 5.193 1.00 87.25 168 ALA A CA 1
ATOM 1347 C C . ALA A 1 168 ? -10.300 8.000 6.325 1.00 87.25 168 ALA A C 1
ATOM 1349 O O . ALA A 1 168 ? -10.260 9.224 6.525 1.00 87.25 168 ALA A O 1
ATOM 1350 N N . PRO A 1 169 ? -11.085 7.200 7.067 1.00 86.12 169 PRO A N 1
ATOM 1351 C CA . PRO A 1 169 ? -11.847 7.711 8.194 1.00 86.12 169 PRO A CA 1
ATOM 1352 C C . PRO A 1 169 ? -10.905 8.199 9.301 1.00 86.12 169 PRO A C 1
ATOM 1354 O O . PRO A 1 169 ? -9.731 7.852 9.372 1.00 86.12 169 PRO A O 1
ATOM 1357 N N . LYS A 1 170 ? -11.410 9.033 10.205 1.00 87.12 170 LYS A N 1
ATOM 1358 C CA . LYS A 1 170 ? -10.618 9.529 11.336 1.00 87.12 170 LYS A CA 1
ATOM 1359 C C . LYS A 1 170 ? -11.250 9.001 12.626 1.00 87.12 170 LYS A C 1
ATOM 1361 O O . LYS A 1 170 ? -12.386 9.391 12.905 1.00 87.12 170 LYS A O 1
ATOM 1366 N N . PRO A 1 171 ? -10.566 8.143 13.407 1.00 90.06 171 PRO A N 1
ATOM 1367 C CA . PRO A 1 171 ? -9.186 7.677 13.247 1.00 90.06 171 PRO A CA 1
ATOM 1368 C C . PRO A 1 171 ? -9.011 6.515 12.247 1.00 90.06 171 PRO A C 1
ATOM 1370 O O . PRO A 1 171 ? -9.979 5.819 11.940 1.00 90.06 171 PRO A O 1
ATOM 1373 N N . THR A 1 172 ? -7.770 6.302 11.793 1.00 90.00 172 THR A N 1
ATOM 1374 C CA . THR A 1 172 ? -7.331 5.176 10.946 1.00 90.00 172 THR A CA 1
ATOM 1375 C C . THR A 1 172 ? -6.105 4.481 11.543 1.00 90.00 172 THR A C 1
ATOM 1377 O O . THR A 1 172 ? -5.165 5.144 11.982 1.00 90.00 172 THR A O 1
ATOM 1380 N N . LEU A 1 173 ? -6.094 3.149 11.498 1.00 90.69 173 LEU A N 1
ATOM 1381 C CA . LEU A 1 173 ? -4.937 2.298 11.772 1.00 90.69 173 LEU A CA 1
ATOM 1382 C C . LEU A 1 173 ? -4.288 1.869 10.450 1.00 90.69 173 LEU A C 1
ATOM 1384 O O . LEU A 1 173 ? -4.982 1.414 9.546 1.00 90.69 173 LEU A O 1
ATOM 1388 N N . VAL A 1 174 ? -2.971 2.001 10.322 1.00 91.38 174 VAL A N 1
ATOM 1389 C CA . VAL A 1 174 ? -2.224 1.665 9.106 1.00 91.38 174 VAL A CA 1
ATOM 1390 C C . VAL A 1 174 ? -1.185 0.592 9.405 1.00 91.38 174 VAL A C 1
ATOM 1392 O O . VAL A 1 174 ? -0.303 0.802 10.238 1.00 91.38 174 VAL A O 1
ATOM 1395 N N . PHE A 1 175 ? -1.249 -0.515 8.671 1.00 91.50 175 PHE A N 1
ATOM 1396 C CA . PHE A 1 175 ? -0.199 -1.525 8.616 1.00 91.50 175 PHE A CA 1
ATOM 1397 C C . PHE A 1 175 ? 0.642 -1.340 7.353 1.00 91.50 175 PHE A C 1
ATOM 1399 O O . PHE A 1 175 ? 0.112 -1.230 6.251 1.00 91.50 175 PHE A O 1
ATOM 1406 N N . ILE A 1 176 ? 1.960 -1.294 7.507 1.00 90.25 176 ILE A N 1
ATOM 1407 C CA . ILE A 1 176 ? 2.929 -1.201 6.414 1.00 90.25 176 ILE A CA 1
ATOM 1408 C C . ILE A 1 176 ? 3.628 -2.547 6.258 1.00 90.25 176 ILE A C 1
ATOM 1410 O O . ILE A 1 176 ? 4.176 -3.055 7.234 1.00 90.25 176 ILE A O 1
ATOM 1414 N N . VAL A 1 177 ? 3.672 -3.089 5.039 1.00 90.75 177 VAL A N 1
ATOM 1415 C CA . VAL A 1 177 ? 4.396 -4.335 4.757 1.00 90.75 177 VAL A CA 1
ATOM 1416 C C . VAL A 1 177 ? 5.188 -4.245 3.455 1.00 90.75 177 VAL A C 1
ATOM 1418 O O . VAL A 1 177 ? 4.667 -3.805 2.430 1.00 90.75 177 VAL A O 1
ATOM 1421 N N . GLY A 1 178 ? 6.455 -4.663 3.496 1.00 90.44 178 GLY A N 1
ATOM 1422 C CA . GLY A 1 178 ? 7.364 -4.703 2.344 1.00 90.44 178 GLY A CA 1
ATOM 1423 C C . GLY A 1 178 ? 7.891 -3.332 1.909 1.00 90.44 178 GLY A C 1
ATOM 1424 O O . GLY A 1 178 ? 8.194 -3.118 0.735 1.00 90.44 178 GLY A O 1
ATOM 1425 N N . ILE A 1 179 ? 7.951 -2.358 2.825 1.00 89.31 179 ILE A N 1
ATOM 1426 C CA . ILE A 1 179 ? 8.612 -1.064 2.596 1.00 89.31 179 ILE A CA 1
ATOM 1427 C C . ILE A 1 179 ? 9.982 -1.084 3.279 1.00 89.31 179 ILE A C 1
ATOM 1429 O O . ILE A 1 179 ? 10.180 -0.487 4.334 1.00 89.31 179 ILE A O 1
ATOM 1433 N N . ASP A 1 180 ? 10.940 -1.769 2.669 1.00 86.94 180 ASP A N 1
ATOM 1434 C CA . ASP A 1 180 ? 12.216 -2.108 3.316 1.00 86.94 180 ASP A CA 1
ATOM 1435 C C . ASP A 1 180 ? 13.196 -0.927 3.372 1.00 86.94 180 ASP A C 1
ATOM 1437 O O . ASP A 1 180 ? 14.039 -0.830 4.268 1.00 86.94 180 ASP A O 1
ATOM 1441 N N . MET A 1 181 ? 13.103 -0.020 2.393 1.00 83.31 181 MET A N 1
ATOM 1442 C CA . MET A 1 181 ? 13.985 1.147 2.218 1.00 83.31 181 MET A CA 1
ATOM 1443 C C . MET A 1 181 ? 15.478 0.823 2.146 1.00 83.31 181 MET A C 1
ATOM 1445 O O . MET A 1 181 ? 16.326 1.644 2.502 1.00 83.31 181 MET A O 1
ATOM 1449 N N . SER A 1 182 ? 15.801 -0.378 1.684 1.00 78.69 182 SER A N 1
ATOM 1450 C CA . SER A 1 182 ? 17.158 -0.894 1.558 1.00 78.69 182 SER A CA 1
ATOM 1451 C C . SER A 1 182 ? 17.237 -1.972 0.497 1.00 78.69 182 SER A C 1
ATOM 1453 O O . SER A 1 182 ? 16.218 -2.556 0.139 1.00 78.69 182 SER A O 1
ATOM 1455 N N . GLY A 1 183 ? 18.456 -2.228 0.028 1.00 81.81 183 GLY A N 1
ATOM 1456 C CA . GLY A 1 183 ? 18.732 -3.259 -0.960 1.00 81.81 183 GLY A CA 1
ATOM 1457 C C . GLY A 1 183 ? 18.344 -2.847 -2.375 1.00 81.81 183 GLY A C 1
ATOM 1458 O O . GLY A 1 183 ? 17.728 -1.803 -2.604 1.00 81.81 183 GLY A O 1
ATOM 1459 N N . ASP A 1 184 ? 18.737 -3.690 -3.321 1.00 79.50 184 ASP A N 1
ATOM 1460 C CA . ASP A 1 184 ? 18.427 -3.526 -4.745 1.00 79.50 184 ASP A CA 1
ATOM 1461 C C . ASP A 1 184 ? 17.339 -4.513 -5.202 1.00 79.50 184 ASP A C 1
ATOM 1463 O O . ASP A 1 184 ? 16.685 -4.302 -6.226 1.00 79.50 184 ASP A O 1
ATOM 1467 N N . ASP A 1 185 ? 17.114 -5.557 -4.404 1.00 80.25 185 ASP A N 1
ATOM 1468 C CA . ASP A 1 185 ? 16.143 -6.596 -4.684 1.00 80.25 185 ASP A CA 1
ATOM 1469 C C . ASP A 1 185 ? 14.725 -6.166 -4.311 1.00 80.25 185 ASP A C 1
ATOM 1471 O O . ASP A 1 185 ? 14.470 -5.445 -3.346 1.00 80.25 185 ASP A O 1
ATOM 1475 N N . TYR A 1 186 ? 13.788 -6.684 -5.090 1.00 81.44 186 TYR A N 1
ATOM 1476 C CA . TYR A 1 186 ? 12.361 -6.649 -4.812 1.00 81.44 186 TYR A CA 1
ATOM 1477 C C . TYR A 1 186 ? 11.889 -8.078 -4.548 1.00 81.44 186 TYR A C 1
ATOM 1479 O O . TYR A 1 186 ? 12.651 -9.036 -4.706 1.00 81.44 186 TYR A O 1
ATOM 1487 N N . PHE A 1 187 ? 10.619 -8.226 -4.182 1.00 82.81 187 PHE A N 1
ATOM 1488 C CA . PHE A 1 187 ? 9.975 -9.515 -3.977 1.00 82.81 187 PHE A CA 1
ATOM 1489 C C . PHE A 1 187 ? 10.339 -10.521 -5.081 1.00 82.81 187 PHE A C 1
ATOM 1491 O O . PHE A 1 187 ? 10.291 -10.192 -6.270 1.00 82.81 187 PHE A O 1
ATOM 1498 N N . LYS A 1 188 ? 10.767 -11.724 -4.672 1.00 81.06 188 LYS A N 1
ATOM 1499 C CA . LYS A 1 188 ? 11.244 -12.811 -5.549 1.00 81.06 188 LYS A CA 1
ATOM 1500 C C . LYS A 1 188 ? 12.316 -12.387 -6.570 1.00 81.06 188 LYS A C 1
ATOM 1502 O O . LYS A 1 188 ? 12.328 -12.861 -7.705 1.00 81.06 188 LYS A O 1
ATOM 1507 N N . GLY A 1 189 ? 13.215 -11.476 -6.189 1.00 71.31 189 GLY A N 1
ATOM 1508 C CA . GLY A 1 189 ? 14.362 -11.076 -7.013 1.00 71.31 189 GLY A CA 1
ATOM 1509 C C . GLY A 1 189 ? 13.985 -10.269 -8.258 1.00 71.31 189 GLY A C 1
ATOM 1510 O O . GLY A 1 189 ? 14.739 -10.247 -9.235 1.00 71.31 189 GLY A O 1
ATOM 1511 N N . LYS A 1 190 ? 12.816 -9.607 -8.259 1.00 70.06 190 LYS A N 1
ATOM 1512 C CA . LYS A 1 190 ? 12.342 -8.757 -9.367 1.00 70.06 190 LYS A CA 1
ATOM 1513 C C . LYS A 1 190 ? 13.165 -7.466 -9.438 1.00 70.06 190 LYS A C 1
ATOM 1515 O O . LYS A 1 190 ? 12.691 -6.382 -9.127 1.00 70.06 190 LYS A O 1
ATOM 1520 N N . ASN A 1 191 ? 14.418 -7.583 -9.858 1.00 59.88 191 ASN A N 1
ATOM 1521 C CA . ASN A 1 191 ? 15.360 -6.476 -9.911 1.00 59.88 191 ASN A CA 1
ATOM 1522 C C . ASN A 1 191 ? 14.841 -5.338 -10.801 1.00 59.88 191 ASN A C 1
ATOM 1524 O O . ASN A 1 191 ? 14.649 -5.490 -12.016 1.00 59.88 191 ASN A O 1
ATOM 1528 N N . LEU A 1 192 ? 14.655 -4.157 -10.210 1.00 60.22 192 LEU A N 1
ATOM 1529 C CA . LEU A 1 192 ? 14.662 -2.935 -10.997 1.00 60.22 192 LEU A CA 1
ATOM 1530 C C . LEU A 1 192 ? 16.122 -2.667 -11.361 1.00 60.22 192 LEU A C 1
ATOM 1532 O O . LEU A 1 192 ? 17.017 -2.842 -10.549 1.00 60.22 192 LEU A O 1
ATOM 1536 N N . LYS A 1 193 ? 16.390 -2.234 -12.594 1.00 64.06 193 LYS A N 1
ATOM 1537 C CA . LYS A 1 193 ? 17.755 -1.972 -13.099 1.00 64.06 193 LYS A CA 1
ATOM 1538 C C . LYS A 1 193 ? 18.538 -0.909 -12.291 1.00 64.06 193 LYS A C 1
ATOM 1540 O O . LYS A 1 193 ? 19.652 -0.559 -12.667 1.00 64.06 193 LYS A O 1
ATOM 1545 N N . VAL A 1 194 ? 17.941 -0.351 -11.238 1.00 67.31 194 VAL A N 1
ATOM 1546 C CA . VAL A 1 194 ? 18.441 0.752 -10.424 1.00 67.31 194 VAL A CA 1
ATOM 1547 C C . VAL A 1 194 ? 19.006 0.190 -9.126 1.00 67.31 194 VAL A C 1
ATOM 1549 O O . VAL A 1 194 ? 18.286 -0.452 -8.370 1.00 67.31 194 VAL A O 1
ATOM 1552 N N . LYS A 1 195 ? 20.280 0.483 -8.855 1.00 76.81 195 LYS A N 1
ATOM 1553 C CA . LYS A 1 195 ? 20.904 0.194 -7.563 1.00 76.81 195 LYS A CA 1
ATOM 1554 C C . LYS A 1 195 ? 20.648 1.344 -6.595 1.00 76.81 195 LYS A C 1
ATOM 1556 O O . LYS A 1 195 ? 20.964 2.497 -6.897 1.00 76.81 195 LYS A O 1
ATOM 1561 N N . HIS A 1 196 ? 20.081 1.030 -5.445 1.00 75.44 196 HIS A N 1
ATOM 1562 C CA . HIS A 1 196 ? 19.789 1.951 -4.359 1.00 75.44 196 HIS A CA 1
ATOM 1563 C C . HIS A 1 196 ? 20.771 1.807 -3.189 1.00 75.44 196 HIS A C 1
ATOM 1565 O O . HIS A 1 196 ? 20.981 2.780 -2.462 1.00 75.44 196 HIS A O 1
ATOM 1571 N N . GLY A 1 197 ? 21.407 0.641 -3.042 1.00 80.75 197 GLY A N 1
ATOM 1572 C CA . GLY A 1 197 ? 22.387 0.368 -1.994 1.00 80.75 197 GLY A CA 1
ATOM 1573 C C . GLY A 1 197 ? 21.758 0.046 -0.629 1.00 80.75 197 GLY A C 1
ATOM 1574 O O . GLY A 1 197 ? 20.575 -0.289 -0.539 1.00 80.75 197 GLY A O 1
ATOM 1575 N N . PRO A 1 198 ? 22.537 0.127 0.467 1.00 80.25 198 PRO A N 1
ATOM 1576 C CA . PRO A 1 198 ? 22.105 -0.346 1.785 1.00 80.25 198 PRO A CA 1
ATOM 1577 C C . PRO A 1 198 ? 20.956 0.470 2.385 1.00 80.25 198 PRO A C 1
ATOM 1579 O O . PRO A 1 198 ? 20.199 -0.062 3.186 1.00 80.25 198 PRO A O 1
ATOM 1582 N N . VAL A 1 199 ? 20.797 1.737 1.992 1.00 80.19 199 VAL A N 1
ATOM 1583 C CA . VAL A 1 199 ? 19.673 2.594 2.385 1.00 80.19 199 VAL A CA 1
ATOM 1584 C C . VAL A 1 199 ? 19.295 3.466 1.200 1.00 80.19 199 VAL A C 1
ATOM 1586 O O . VAL A 1 199 ? 20.140 4.147 0.615 1.00 80.19 199 VAL A O 1
ATOM 1589 N N . TRP A 1 200 ? 18.013 3.486 0.851 1.00 80.69 200 TRP A N 1
ATOM 1590 C CA . TRP A 1 200 ? 17.550 4.325 -0.245 1.00 80.69 200 TRP A CA 1
ATOM 1591 C C . TRP A 1 200 ? 17.567 5.802 0.165 1.00 80.69 200 TRP A C 1
ATOM 1593 O O . TRP A 1 200 ? 17.060 6.173 1.222 1.00 80.69 200 TRP A O 1
ATOM 1603 N N . ARG A 1 201 ? 18.038 6.695 -0.716 1.00 74.75 201 ARG A N 1
ATOM 1604 C CA . ARG A 1 201 ? 18.017 8.159 -0.473 1.00 74.75 201 ARG A CA 1
ATOM 1605 C C . ARG A 1 201 ? 16.619 8.697 -0.133 1.00 74.75 201 ARG A C 1
ATOM 1607 O O . ARG A 1 201 ? 16.476 9.692 0.571 1.00 74.75 201 ARG A O 1
ATOM 1614 N N . SER A 1 202 ? 15.584 8.030 -0.633 1.00 75.00 202 SER A N 1
ATOM 1615 C CA . SER A 1 202 ? 14.176 8.323 -0.378 1.00 75.00 202 SER A CA 1
ATOM 1616 C C . SER A 1 202 ? 13.727 8.142 1.067 1.00 75.00 202 SER A C 1
ATOM 1618 O O . SER A 1 202 ? 12.656 8.645 1.420 1.00 75.00 202 SER A O 1
ATOM 1620 N N . VAL A 1 203 ? 14.511 7.441 1.894 1.00 77.31 203 VAL A N 1
ATOM 1621 C CA . VAL A 1 203 ? 14.147 7.151 3.282 1.00 77.31 203 VAL A CA 1
ATOM 1622 C C . VAL A 1 203 ? 13.935 8.441 4.072 1.00 77.31 203 VAL A C 1
ATOM 1624 O O . VAL A 1 203 ? 12.985 8.531 4.837 1.00 77.31 203 VAL A O 1
ATOM 1627 N N . HIS A 1 204 ? 14.729 9.488 3.815 1.00 72.25 204 HIS A N 1
ATOM 1628 C CA . HIS A 1 204 ? 14.605 10.773 4.510 1.00 72.25 204 HIS A CA 1
ATOM 1629 C C . HIS A 1 204 ? 13.246 11.438 4.267 1.00 72.25 204 HIS A C 1
ATOM 1631 O O . HIS A 1 204 ? 12.631 11.950 5.201 1.00 72.25 204 HIS A O 1
ATOM 1637 N N . CYS A 1 205 ? 12.747 11.388 3.027 1.00 73.50 205 CYS A N 1
ATOM 1638 C CA . CYS A 1 205 ? 11.426 11.918 2.703 1.00 73.50 205 CYS A CA 1
ATOM 1639 C C . CYS A 1 205 ? 10.331 11.112 3.405 1.00 73.50 205 CYS A C 1
ATOM 1641 O O . CYS A 1 205 ? 9.413 11.685 3.979 1.00 73.50 205 CYS A O 1
ATOM 1643 N N . PHE A 1 206 ? 10.417 9.782 3.392 1.00 78.62 206 PHE A N 1
ATOM 1644 C CA . PHE A 1 206 ? 9.382 8.975 4.032 1.00 78.62 206 PHE A CA 1
ATOM 1645 C C . PHE A 1 206 ? 9.445 9.089 5.568 1.00 78.62 206 PHE A C 1
ATOM 1647 O O . PHE A 1 206 ? 8.413 9.203 6.215 1.00 78.62 206 PHE A O 1
ATOM 1654 N N . ASN A 1 207 ? 10.622 9.209 6.176 1.00 77.88 207 ASN A N 1
ATOM 1655 C CA . ASN A 1 207 ? 10.723 9.471 7.615 1.00 77.88 207 ASN A CA 1
ATOM 1656 C C . ASN A 1 207 ? 10.019 10.784 8.007 1.00 77.88 207 ASN A C 1
ATOM 1658 O O . ASN A 1 207 ? 9.295 10.810 9.001 1.00 77.88 207 ASN A O 1
ATOM 1662 N N . GLY A 1 208 ? 10.137 11.842 7.193 1.00 75.31 208 GLY A N 1
ATOM 1663 C CA . GLY A 1 208 ? 9.355 13.072 7.381 1.00 75.31 208 GLY A CA 1
ATOM 1664 C C . GLY A 1 208 ? 7.843 12.824 7.300 1.00 75.31 208 GLY A C 1
ATOM 1665 O O . GLY A 1 208 ? 7.096 13.248 8.175 1.00 75.31 208 GLY A O 1
ATOM 1666 N N . VAL A 1 209 ? 7.401 12.051 6.303 1.00 77.06 209 VAL A N 1
ATOM 1667 C CA . VAL A 1 209 ? 6.003 11.615 6.116 1.00 77.06 209 VAL A CA 1
ATOM 1668 C C . VAL A 1 209 ? 5.458 10.857 7.340 1.00 77.06 209 VAL A C 1
ATOM 1670 O O . VAL A 1 209 ? 4.365 11.158 7.819 1.00 77.06 209 VAL A O 1
ATOM 1673 N N . ILE A 1 210 ? 6.223 9.905 7.883 1.00 78.25 210 ILE A N 1
ATOM 1674 C CA . ILE A 1 210 ? 5.853 9.145 9.087 1.00 78.25 210 ILE A CA 1
ATOM 1675 C C . ILE A 1 210 ? 5.768 10.055 10.313 1.00 78.25 210 ILE A C 1
ATOM 1677 O O . ILE A 1 210 ? 4.818 9.944 11.089 1.00 78.25 210 ILE A O 1
ATOM 1681 N N . LYS A 1 211 ? 6.725 10.975 10.483 1.00 77.06 211 LYS A N 1
ATOM 1682 C CA . LYS A 1 211 ? 6.714 11.936 11.593 1.00 77.06 211 LYS A CA 1
ATOM 1683 C C . LYS A 1 211 ? 5.402 12.728 11.629 1.00 77.06 211 LYS A C 1
ATOM 1685 O O . LYS A 1 211 ? 4.776 12.828 12.679 1.00 77.06 211 LYS A O 1
ATOM 1690 N N . LEU A 1 212 ? 4.931 13.197 10.477 1.00 75.31 212 LEU A N 1
ATOM 1691 C CA . LEU A 1 212 ? 3.685 13.965 10.382 1.00 75.31 212 LEU A CA 1
ATOM 1692 C C . LEU A 1 212 ? 2.447 13.135 10.685 1.00 75.31 212 LEU A C 1
ATOM 1694 O O . LEU A 1 212 ? 1.522 13.636 11.316 1.00 75.31 212 LEU A O 1
ATOM 1698 N N . PHE A 1 213 ? 2.404 11.875 10.243 1.00 76.75 213 PHE A N 1
ATOM 1699 C CA . PHE A 1 213 ? 1.314 10.981 10.633 1.00 76.75 213 PHE A CA 1
ATOM 1700 C C . PHE A 1 213 ? 1.225 10.850 12.153 1.00 76.75 213 PHE A C 1
ATOM 1702 O O . PHE A 1 213 ? 0.126 10.859 12.686 1.00 76.75 213 PHE A O 1
ATOM 1709 N N . ARG A 1 214 ? 2.361 10.788 12.856 1.00 74.50 214 ARG A N 1
ATOM 1710 C CA . ARG A 1 214 ? 2.371 10.713 14.325 1.00 74.50 214 ARG A CA 1
ATOM 1711 C C . ARG A 1 214 ? 1.897 12.006 14.983 1.00 74.50 214 ARG A C 1
ATOM 1713 O O . ARG A 1 214 ? 1.168 11.957 15.969 1.00 74.50 214 ARG A O 1
ATOM 1720 N N . GLU A 1 215 ? 2.282 13.159 14.440 1.00 77.25 215 GLU A N 1
ATOM 1721 C CA . GLU A 1 215 ? 1.768 14.459 14.899 1.00 77.25 215 GLU A CA 1
ATOM 1722 C C . GLU A 1 215 ? 0.245 14.559 14.688 1.00 77.25 215 GLU A C 1
ATOM 1724 O O . GLU A 1 215 ? -0.484 15.172 15.475 1.00 77.25 215 GLU A O 1
ATOM 1729 N N . GLN A 1 216 ? -0.269 13.881 13.662 1.00 74.50 216 GLN A N 1
ATOM 1730 C CA . GLN A 1 216 ? -1.692 13.716 13.418 1.00 74.50 216 GLN A CA 1
ATOM 1731 C C . GLN A 1 216 ? -2.284 12.604 14.293 1.00 74.50 216 GLN A C 1
ATOM 1733 O O . GLN A 1 216 ? -2.420 11.461 13.878 1.00 74.50 216 GLN A O 1
ATOM 1738 N N . LYS A 1 217 ? -2.788 12.980 15.473 1.00 73.56 217 LYS A N 1
ATOM 1739 C CA . LYS A 1 217 ? -3.396 12.089 16.493 1.00 73.56 217 LYS A CA 1
ATOM 1740 C C . LYS A 1 217 ? -4.504 11.117 16.029 1.00 73.56 217 LYS A C 1
ATOM 1742 O O . LYS A 1 217 ? -5.016 10.355 16.837 1.00 73.56 217 LYS A O 1
ATOM 1747 N N . HIS A 1 218 ? -4.937 11.175 14.773 1.00 80.88 218 HIS A N 1
ATOM 1748 C CA . HIS A 1 218 ? -5.983 10.323 14.213 1.00 80.88 218 HIS A CA 1
ATOM 1749 C C . HIS A 1 218 ? -5.449 9.242 13.266 1.00 80.88 218 HIS A C 1
ATOM 1751 O O . HIS A 1 218 ? -6.263 8.516 12.703 1.00 80.88 218 HIS A O 1
ATOM 1757 N N . ILE A 1 219 ? -4.134 9.139 13.047 1.00 84.81 219 ILE A N 1
ATOM 1758 C CA . ILE A 1 219 ? -3.553 8.087 12.210 1.00 84.81 219 ILE A CA 1
ATOM 1759 C C . ILE A 1 219 ? -2.466 7.366 12.994 1.00 84.81 219 ILE A C 1
ATOM 1761 O O . ILE A 1 219 ? -1.492 7.966 13.436 1.00 84.81 219 ILE A O 1
ATOM 1765 N N . ILE A 1 220 ? -2.662 6.066 13.177 1.00 85.94 220 ILE A N 1
ATOM 1766 C CA . ILE A 1 220 ? -1.774 5.189 13.936 1.00 85.94 220 ILE A CA 1
ATOM 1767 C C . ILE A 1 220 ? -1.075 4.281 12.934 1.00 85.94 220 ILE A C 1
ATOM 1769 O O . ILE A 1 220 ? -1.736 3.729 12.060 1.00 85.94 220 ILE A O 1
ATOM 1773 N N . ILE A 1 221 ? 0.247 4.139 13.028 1.00 84.38 221 ILE A N 1
ATOM 1774 C CA . ILE A 1 221 ? 1.041 3.403 12.038 1.00 84.38 221 ILE A CA 1
ATOM 1775 C C . ILE A 1 221 ? 1.883 2.341 12.710 1.00 84.38 221 ILE A C 1
ATOM 1777 O O . ILE A 1 221 ? 2.620 2.630 13.650 1.00 84.38 221 ILE A O 1
ATOM 1781 N N . HIS A 1 222 ? 1.827 1.147 12.138 1.00 85.88 222 HIS A N 1
ATOM 1782 C CA . HIS A 1 222 ? 2.673 0.019 12.473 1.00 85.88 222 HIS A CA 1
ATOM 1783 C C . HIS A 1 222 ? 3.270 -0.552 11.189 1.00 85.88 222 HIS A C 1
ATOM 1785 O O . HIS A 1 222 ? 2.614 -0.606 10.151 1.00 85.88 222 HIS A O 1
ATOM 1791 N N . THR A 1 223 ? 4.522 -0.979 11.246 1.00 86.00 223 THR A N 1
ATOM 1792 C CA . THR A 1 223 ? 5.162 -1.738 10.167 1.00 86.00 223 THR A CA 1
ATOM 1793 C C . THR A 1 223 ? 5.303 -3.185 10.613 1.00 86.00 223 THR A C 1
ATOM 1795 O O . THR A 1 223 ? 5.602 -3.439 11.777 1.00 86.00 223 THR A O 1
ATOM 1798 N N . LEU A 1 224 ? 5.024 -4.114 9.704 1.00 87.00 224 LEU A N 1
ATOM 1799 C CA . LEU A 1 224 ? 5.012 -5.560 9.950 1.00 87.00 224 LEU A CA 1
ATOM 1800 C C . LEU A 1 224 ? 6.200 -6.269 9.292 1.00 87.00 224 LEU A C 1
ATOM 1802 O O . LEU A 1 224 ? 6.354 -7.476 9.413 1.00 87.00 224 LEU A O 1
ATOM 1806 N N . SER A 1 225 ? 7.042 -5.528 8.578 1.00 84.75 225 SER A N 1
ATOM 1807 C CA . SER A 1 225 ? 8.296 -6.025 8.026 1.00 84.75 225 SER A CA 1
ATOM 1808 C C . SER A 1 225 ? 9.459 -5.155 8.481 1.00 84.75 225 SER A C 1
ATOM 1810 O O . SER A 1 225 ? 9.288 -3.983 8.837 1.00 84.75 225 SER A O 1
ATOM 1812 N N . GLU A 1 226 ? 10.660 -5.723 8.440 1.00 82.94 226 GLU A N 1
ATOM 1813 C CA . GLU A 1 226 ? 11.880 -4.980 8.726 1.00 82.94 226 GLU A CA 1
ATOM 1814 C C . GLU A 1 226 ? 12.058 -3.826 7.723 1.00 82.94 226 GLU A C 1
ATOM 1816 O O . GLU A 1 226 ? 11.860 -3.980 6.517 1.00 82.94 226 GLU A O 1
ATOM 1821 N N . THR A 1 227 ? 12.410 -2.644 8.232 1.00 83.56 227 THR A N 1
ATOM 1822 C CA . THR A 1 227 ? 12.513 -1.416 7.441 1.00 83.56 227 THR A CA 1
ATOM 1823 C C . THR A 1 227 ? 13.582 -0.476 7.993 1.00 83.56 227 THR A C 1
ATOM 1825 O O . THR A 1 227 ? 13.768 -0.381 9.204 1.00 83.56 227 THR A O 1
ATOM 1828 N N . ASN A 1 228 ? 14.245 0.270 7.104 1.00 79.75 228 ASN A N 1
ATOM 1829 C CA . ASN A 1 228 ? 15.137 1.380 7.470 1.00 79.75 228 ASN A CA 1
ATOM 1830 C C . ASN A 1 228 ? 14.402 2.709 7.710 1.00 79.75 228 ASN A C 1
ATOM 1832 O O . ASN A 1 228 ? 15.035 3.760 7.855 1.00 79.75 228 ASN A O 1
ATOM 1836 N N . LEU A 1 229 ? 13.067 2.699 7.731 1.00 77.12 229 LEU A N 1
ATOM 1837 C CA . LEU A 1 229 ? 12.301 3.861 8.161 1.00 77.12 229 LEU A CA 1
ATOM 1838 C C . LEU A 1 229 ? 12.633 4.164 9.627 1.00 77.12 229 LEU A C 1
ATOM 1840 O O . LEU A 1 229 ? 12.314 3.390 10.524 1.00 77.12 229 LEU A O 1
ATOM 1844 N N . MET A 1 230 ? 13.286 5.300 9.858 1.00 67.75 230 MET A N 1
ATOM 1845 C CA . MET A 1 230 ? 13.657 5.768 11.186 1.00 67.75 230 MET A CA 1
ATOM 1846 C C . MET A 1 230 ? 12.638 6.802 11.620 1.00 67.75 230 MET A C 1
ATOM 1848 O O . MET A 1 230 ? 12.622 7.924 11.111 1.00 67.75 230 MET A O 1
ATOM 1852 N N . ALA A 1 231 ? 11.807 6.450 12.591 1.00 54.38 231 ALA A N 1
ATOM 1853 C CA . ALA A 1 231 ? 10.914 7.416 13.215 1.00 54.38 231 ALA A CA 1
ATOM 1854 C C . ALA A 1 231 ? 11.450 7.874 14.574 1.00 54.38 231 ALA A C 1
ATOM 1856 O O . ALA A 1 231 ? 10.692 7.919 15.532 1.00 54.38 231 ALA A O 1
ATOM 1857 N N . GLY A 1 232 ? 12.747 8.182 14.671 1.00 43.47 232 GLY A N 1
ATOM 1858 C CA . GLY A 1 232 ? 13.340 8.948 15.777 1.00 43.47 232 GLY A CA 1
ATOM 1859 C C . GLY A 1 232 ? 13.136 8.440 17.215 1.00 43.47 232 GLY A C 1
ATOM 1860 O O . GLY A 1 232 ? 13.532 9.150 18.127 1.00 43.47 232 GLY A O 1
ATOM 1861 N N . ASP A 1 233 ? 12.543 7.264 17.439 1.00 44.03 233 ASP A N 1
ATOM 1862 C CA . ASP A 1 233 ? 12.199 6.740 18.763 1.00 44.03 233 ASP A CA 1
ATOM 1863 C C . ASP A 1 233 ? 12.091 5.209 18.747 1.00 44.03 233 ASP A C 1
ATOM 1865 O O . ASP A 1 233 ? 11.591 4.614 17.786 1.00 44.03 233 ASP A O 1
ATOM 1869 N N . LYS A 1 234 ? 12.489 4.568 19.853 1.00 43.06 234 LYS A N 1
ATOM 1870 C CA . LYS A 1 234 ? 12.474 3.102 20.028 1.00 43.06 234 LYS A CA 1
ATOM 1871 C C . LYS A 1 234 ? 11.070 2.475 19.925 1.00 43.06 234 LYS A C 1
ATOM 1873 O O . LYS A 1 234 ? 10.967 1.277 19.694 1.00 43.06 234 LYS A O 1
ATOM 1878 N N . GLU A 1 235 ? 9.990 3.253 20.054 1.00 42.91 235 GLU A N 1
ATOM 1879 C CA . GLU A 1 235 ? 8.609 2.741 19.981 1.00 42.91 235 GLU A CA 1
ATOM 1880 C C . GLU A 1 235 ? 8.087 2.490 18.564 1.00 42.91 235 GLU A C 1
ATOM 1882 O O . GLU A 1 235 ? 7.286 1.580 18.378 1.00 42.91 235 GLU A O 1
ATOM 1887 N N . PHE A 1 236 ? 8.569 3.210 17.547 1.00 49.59 236 PHE A N 1
ATOM 1888 C CA . PHE A 1 236 ? 8.231 2.885 16.152 1.00 49.59 236 PHE A CA 1
ATOM 1889 C C . PHE A 1 236 ? 8.831 1.538 15.728 1.00 49.59 236 PHE A C 1
ATOM 1891 O O . PHE A 1 236 ? 8.269 0.825 14.900 1.00 49.59 236 PHE A O 1
ATOM 1898 N N . HIS A 1 237 ? 9.941 1.171 16.374 1.00 45.66 237 HIS A N 1
ATOM 1899 C CA . HIS A 1 237 ? 10.619 -0.108 16.229 1.00 45.66 237 HIS A CA 1
ATOM 1900 C C . HIS A 1 237 ? 10.186 -1.160 17.260 1.00 45.66 237 HIS A C 1
ATOM 1902 O O . HIS A 1 237 ? 10.692 -2.274 17.200 1.00 45.66 237 HIS A O 1
ATOM 1908 N N . LYS A 1 238 ? 9.223 -0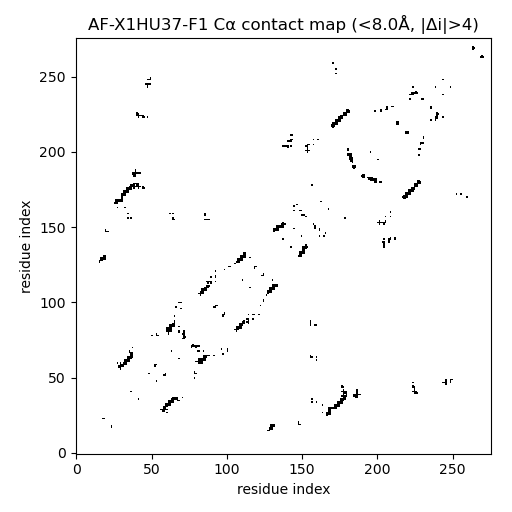.898 18.164 1.00 46.09 238 LYS A N 1
ATOM 1909 C CA . LYS A 1 238 ? 8.716 -1.965 19.059 1.00 46.09 238 LYS A CA 1
ATOM 1910 C C . LYS A 1 238 ? 8.120 -3.147 18.278 1.00 46.09 238 LYS A C 1
ATOM 1912 O O . LYS A 1 238 ? 8.056 -4.240 18.819 1.00 46.09 238 LYS A O 1
ATOM 1917 N N . LEU A 1 239 ? 7.738 -2.931 17.015 1.00 47.75 239 LEU A N 1
ATOM 1918 C CA . LEU A 1 239 ? 7.290 -3.962 16.071 1.00 47.75 239 LEU A CA 1
ATOM 1919 C C . LEU A 1 239 ? 8.295 -4.248 14.939 1.00 47.75 239 LEU A C 1
ATOM 1921 O O . LEU A 1 239 ? 8.010 -5.000 14.016 1.00 47.75 239 LEU A O 1
ATOM 1925 N N . VAL A 1 240 ? 9.476 -3.632 14.975 1.00 41.28 240 VAL A N 1
ATOM 1926 C CA . VAL A 1 240 ? 10.533 -3.836 13.979 1.00 41.28 240 VAL A CA 1
ATOM 1927 C C . VAL A 1 240 ? 11.750 -4.374 14.706 1.00 41.28 240 VAL A C 1
ATOM 1929 O O . VAL A 1 240 ? 12.554 -3.609 15.230 1.00 41.28 240 VAL A O 1
ATOM 1932 N N . GLY A 1 241 ? 11.870 -5.698 14.740 1.00 46.50 241 GLY A N 1
ATOM 1933 C CA . GLY A 1 241 ? 13.048 -6.393 15.266 1.00 46.50 241 GLY A CA 1
ATOM 1934 C C . GLY A 1 241 ? 12.841 -7.152 16.580 1.00 46.50 241 GLY A C 1
ATOM 1935 O O . GLY A 1 241 ? 13.714 -7.931 16.943 1.00 46.50 241 GLY A O 1
ATOM 1936 N N . ALA A 1 242 ? 11.702 -6.994 17.258 1.00 45.78 242 ALA A N 1
ATOM 1937 C CA . ALA A 1 242 ? 11.189 -7.995 18.199 1.00 45.78 242 ALA A CA 1
ATOM 1938 C C . ALA A 1 242 ? 10.151 -8.845 17.453 1.00 45.78 242 ALA A C 1
ATOM 1940 O O . ALA A 1 242 ? 9.466 -8.304 16.587 1.00 45.78 242 ALA A O 1
ATOM 1941 N N . GLU A 1 243 ? 10.074 -10.147 17.723 1.00 59.84 243 GLU A N 1
ATOM 1942 C CA . GLU A 1 243 ? 9.173 -11.101 17.059 1.00 59.84 243 GLU A CA 1
ATOM 1943 C C . GLU A 1 243 ? 7.707 -10.650 17.154 1.00 59.84 243 GLU A C 1
ATOM 1945 O O . GLU A 1 243 ? 6.999 -10.991 18.095 1.00 59.84 243 GLU A O 1
ATOM 1950 N N . VAL A 1 244 ? 7.248 -9.841 16.196 1.00 69.81 244 VAL A N 1
ATOM 1951 C CA . VAL A 1 244 ? 5.836 -9.483 16.081 1.00 69.81 244 VAL A CA 1
ATOM 1952 C C . VAL A 1 244 ? 5.084 -10.735 15.703 1.00 69.81 244 VAL A C 1
ATOM 1954 O O . VAL A 1 244 ? 5.423 -11.391 14.719 1.00 69.81 244 VAL A O 1
ATOM 1957 N N . THR A 1 245 ? 4.051 -11.036 16.472 1.00 80.06 245 THR A N 1
ATOM 1958 C CA . THR A 1 245 ? 3.206 -12.202 16.250 1.00 80.06 245 THR A CA 1
ATOM 1959 C C . THR A 1 245 ? 1.845 -11.793 15.675 1.00 80.06 245 THR A C 1
ATOM 1961 O O . THR A 1 245 ? 1.409 -10.645 15.850 1.00 80.06 245 THR A O 1
ATOM 1964 N N . PRO A 1 246 ? 1.118 -12.708 15.012 1.00 83.12 246 PRO A N 1
ATOM 1965 C CA . PRO A 1 246 ? -0.285 -12.487 14.654 1.00 83.12 246 PRO A CA 1
ATOM 1966 C C . PRO A 1 246 ? -1.171 -12.100 15.856 1.00 83.12 246 PRO A C 1
ATOM 1968 O O . PRO A 1 246 ? -2.141 -11.342 15.714 1.00 83.12 246 PRO A O 1
ATOM 1971 N N . GLU A 1 247 ? -0.839 -12.573 17.061 1.00 85.12 247 GLU A N 1
ATOM 1972 C CA . GLU A 1 247 ? -1.506 -12.212 18.313 1.00 85.12 247 GLU A CA 1
ATOM 1973 C C . GLU A 1 247 ? -1.304 -10.733 18.664 1.00 85.12 247 GLU A C 1
ATOM 1975 O O . GLU A 1 247 ? -2.246 -10.076 19.115 1.00 85.12 247 GLU A O 1
ATOM 1980 N N . ASP A 1 248 ? -0.115 -10.178 18.427 1.00 84.56 248 ASP A N 1
ATOM 1981 C CA . ASP A 1 248 ? 0.158 -8.756 18.656 1.00 84.56 248 ASP A CA 1
ATOM 1982 C C . ASP A 1 248 ? -0.640 -7.878 17.691 1.00 84.56 248 ASP A C 1
ATOM 1984 O O . ASP A 1 248 ? -1.298 -6.923 18.116 1.00 84.56 248 ASP A O 1
ATOM 1988 N N . VAL A 1 249 ? -0.668 -8.241 16.403 1.00 84.25 249 VAL A N 1
ATOM 1989 C CA . VAL A 1 249 ? -1.473 -7.546 15.381 1.00 84.25 249 VAL A CA 1
ATOM 1990 C C . VAL A 1 249 ? -2.961 -7.602 15.733 1.00 84.25 249 VAL A C 1
ATOM 1992 O O . VAL A 1 249 ? -3.681 -6.603 15.605 1.00 84.25 249 VAL A O 1
ATOM 1995 N N . THR A 1 250 ? -3.420 -8.744 16.248 1.00 85.62 250 THR A N 1
ATOM 1996 C CA . THR A 1 250 ? -4.784 -8.917 16.754 1.00 85.62 250 THR A CA 1
ATOM 1997 C C . THR A 1 250 ? -5.080 -7.976 17.921 1.00 85.62 250 THR A C 1
ATOM 1999 O O . THR A 1 250 ? -6.066 -7.241 17.859 1.00 85.62 250 THR A O 1
ATOM 2002 N N . LYS A 1 251 ? -4.226 -7.939 18.952 1.00 87.06 251 LYS A N 1
ATOM 2003 C CA . LYS A 1 251 ? -4.409 -7.072 20.131 1.00 87.06 251 LYS A CA 1
ATOM 2004 C C . LYS A 1 251 ? -4.427 -5.592 19.760 1.00 87.06 251 LYS A C 1
ATOM 2006 O O . LYS A 1 251 ? -5.301 -4.862 20.226 1.00 87.06 251 LYS A O 1
ATOM 2011 N N . 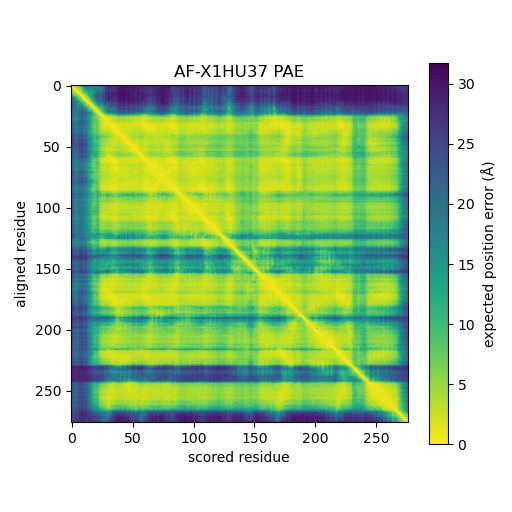ILE A 1 252 ? -3.500 -5.156 18.901 1.00 87.94 252 ILE A N 1
ATOM 2012 C CA . ILE A 1 252 ? -3.442 -3.775 18.394 1.00 87.94 252 ILE A CA 1
ATOM 2013 C C . ILE A 1 252 ? -4.758 -3.421 17.701 1.00 87.94 252 ILE A C 1
ATOM 2015 O O . ILE A 1 252 ? -5.357 -2.380 17.975 1.00 87.94 252 ILE A O 1
ATOM 2019 N N . THR A 1 253 ? -5.234 -4.312 16.833 1.00 86.75 253 THR A N 1
ATOM 2020 C CA . THR A 1 253 ? -6.466 -4.101 16.074 1.00 86.75 253 THR A CA 1
ATOM 2021 C C . THR A 1 253 ? -7.694 -4.050 16.977 1.00 86.75 253 THR A C 1
ATOM 2023 O O . THR A 1 253 ? -8.534 -3.163 16.833 1.00 86.75 253 THR A O 1
ATOM 2026 N N . GLU A 1 254 ? -7.818 -4.982 17.918 1.00 89.25 254 GLU A N 1
ATOM 2027 C CA . GLU A 1 254 ? -8.956 -5.050 18.836 1.00 89.25 254 GLU A CA 1
ATOM 2028 C C . GLU A 1 254 ? -8.994 -3.848 19.784 1.00 89.25 254 GLU A C 1
ATOM 2030 O O . GLU A 1 254 ? -10.061 -3.251 19.956 1.00 89.25 254 GLU A O 1
ATOM 2035 N N . GLY A 1 255 ? -7.839 -3.441 20.321 1.00 88.25 255 GLY A N 1
ATOM 2036 C CA . GLY A 1 255 ? -7.698 -2.220 21.116 1.00 88.25 255 GLY A CA 1
ATOM 2037 C C . GLY A 1 255 ? -8.129 -0.983 20.330 1.00 88.25 255 GLY A C 1
ATOM 2038 O O . GLY A 1 255 ? -9.028 -0.260 20.755 1.00 88.25 255 GLY A O 1
ATOM 2039 N N . PHE A 1 256 ? -7.597 -0.808 19.117 1.00 89.50 256 PHE A N 1
ATOM 2040 C CA . PHE A 1 256 ? -7.981 0.295 18.234 1.00 89.50 256 PHE A CA 1
ATOM 2041 C C . PHE A 1 256 ? -9.489 0.320 17.931 1.00 89.50 256 PHE A C 1
ATOM 2043 O O . PHE A 1 256 ? -10.131 1.371 17.992 1.00 89.50 256 PHE A O 1
ATOM 2050 N N . MET A 1 257 ? -10.084 -0.834 17.616 1.00 88.50 257 MET A N 1
ATOM 2051 C CA . MET A 1 257 ? -11.512 -0.918 17.302 1.00 88.50 257 MET A CA 1
ATOM 2052 C C . MET A 1 257 ? -12.390 -0.623 18.521 1.00 88.50 257 MET A C 1
ATOM 2054 O O . MET A 1 257 ? -13.458 -0.022 18.366 1.00 88.50 257 MET A O 1
ATOM 2058 N N . LYS A 1 258 ? -11.957 -1.013 19.725 1.00 88.38 258 LYS A N 1
ATOM 2059 C CA . LYS A 1 258 ? -12.629 -0.667 20.982 1.00 88.38 258 LYS A CA 1
ATOM 2060 C C . LYS A 1 258 ? -12.603 0.846 21.215 1.00 88.38 258 LYS A C 1
ATOM 2062 O O . LYS A 1 258 ? -13.675 1.445 21.324 1.00 88.38 258 LYS A O 1
ATOM 2067 N N . ASP A 1 259 ? -11.425 1.462 21.170 1.00 86.81 259 ASP A N 1
ATOM 2068 C CA . ASP A 1 259 ? -11.246 2.904 21.383 1.00 86.81 259 ASP A CA 1
ATOM 2069 C C . ASP A 1 259 ? -12.048 3.724 20.363 1.00 86.81 259 ASP A C 1
ATOM 2071 O O . ASP A 1 259 ? -12.737 4.693 20.698 1.00 86.81 259 ASP A O 1
ATOM 2075 N N . ARG A 1 260 ? -12.045 3.292 19.095 1.00 83.88 260 ARG A N 1
ATOM 2076 C CA . ARG A 1 260 ? -12.842 3.921 18.037 1.00 83.88 260 ARG A CA 1
ATOM 2077 C C . ARG A 1 260 ? -14.339 3.859 18.346 1.00 83.88 260 ARG A C 1
ATOM 2079 O O . ARG A 1 260 ? -15.029 4.861 18.163 1.00 83.88 260 ARG A O 1
ATOM 2086 N N . ARG A 1 261 ? -14.859 2.710 18.793 1.00 84.94 261 ARG A N 1
ATOM 2087 C CA . ARG A 1 261 ? -16.282 2.560 19.155 1.00 84.94 261 ARG A CA 1
ATOM 2088 C C . ARG A 1 261 ? -16.660 3.477 20.318 1.00 84.94 261 ARG A C 1
ATOM 2090 O O . ARG A 1 261 ? -17.717 4.101 20.267 1.00 84.94 261 ARG A O 1
ATOM 2097 N N . GLU A 1 262 ? -15.808 3.597 21.332 1.00 85.50 262 GLU A N 1
ATOM 2098 C CA . GLU A 1 262 ? -16.019 4.508 22.467 1.00 85.50 262 GLU A CA 1
ATOM 2099 C C . GLU A 1 262 ? -16.011 5.982 22.031 1.00 85.50 262 GLU A C 1
ATOM 2101 O O . GLU A 1 262 ? -16.882 6.766 22.424 1.00 85.50 262 GLU A O 1
ATOM 2106 N N . MET A 1 263 ? -15.101 6.357 21.130 1.00 79.81 263 MET A N 1
ATOM 2107 C CA . MET A 1 263 ? -15.052 7.706 20.564 1.00 79.81 263 MET A CA 1
ATOM 2108 C C . MET A 1 263 ? -16.294 8.031 19.714 1.00 79.81 263 MET A C 1
ATOM 2110 O O . MET A 1 263 ? -16.825 9.138 19.785 1.00 79.81 263 MET A O 1
ATOM 2114 N N . VAL A 1 264 ? -16.786 7.082 18.913 1.00 76.06 264 VAL A N 1
ATOM 2115 C CA . VAL A 1 264 ? -18.019 7.261 18.126 1.00 76.06 264 VAL A CA 1
ATOM 2116 C C . VAL A 1 264 ? -19.234 7.417 19.049 1.00 76.06 264 VAL A C 1
ATOM 2118 O O . VAL A 1 264 ? -20.029 8.337 18.853 1.00 76.06 264 VAL A O 1
ATOM 2121 N N . ARG A 1 265 ? -19.339 6.582 20.095 1.00 77.69 265 ARG A N 1
ATOM 2122 C CA . ARG A 1 265 ? -20.418 6.650 21.098 1.00 77.69 265 ARG A CA 1
ATOM 2123 C C . ARG A 1 265 ? -20.432 7.979 21.852 1.00 77.69 265 ARG A C 1
ATOM 2125 O O . ARG A 1 265 ? -21.484 8.603 21.952 1.00 77.69 265 ARG A O 1
ATOM 2132 N N . SER A 1 266 ? -19.279 8.436 22.343 1.00 75.06 266 SER A N 1
ATOM 2133 C CA . SER A 1 266 ? -19.171 9.688 23.113 1.00 75.06 266 SER A CA 1
ATOM 2134 C C . SER A 1 266 ? -19.498 10.941 22.294 1.00 75.06 266 SER A C 1
ATOM 2136 O O . SER A 1 266 ? -19.925 11.946 22.854 1.00 75.06 266 SER A O 1
ATOM 2138 N N . ARG A 1 267 ? -19.360 10.886 20.963 1.00 71.56 267 ARG A N 1
ATOM 2139 C CA . ARG A 1 267 ? -19.713 11.990 20.056 1.00 71.56 267 ARG A CA 1
ATOM 2140 C C . ARG A 1 267 ? -21.187 12.017 19.643 1.00 71.56 267 ARG A C 1
ATOM 2142 O O . ARG A 1 267 ? -21.556 12.862 18.833 1.00 71.56 267 ARG A O 1
ATOM 2149 N N . GLY A 1 268 ? -22.022 11.099 20.142 1.00 52.62 268 GLY A N 1
ATOM 2150 C CA . GLY A 1 268 ? -23.448 11.035 19.797 1.00 52.62 268 GLY A CA 1
ATOM 2151 C C . GLY A 1 268 ? -23.724 10.759 18.313 1.00 52.62 268 GLY A C 1
ATOM 2152 O O . GLY A 1 268 ? -24.852 10.917 17.850 1.00 52.62 268 GLY A O 1
ATOM 2153 N N . VAL A 1 269 ? -22.707 10.349 17.548 1.00 53.22 269 VAL A N 1
ATOM 2154 C CA . VAL A 1 269 ? -22.865 9.991 16.141 1.00 53.22 269 VAL A CA 1
ATOM 2155 C C . VAL A 1 269 ? -23.415 8.574 16.120 1.00 53.22 269 VAL A C 1
ATOM 2157 O O . VAL A 1 269 ? -22.666 7.613 16.282 1.00 53.22 269 VAL A O 1
ATOM 2160 N N . GLN A 1 270 ? -24.730 8.432 15.939 1.00 47.09 270 GLN A N 1
ATOM 2161 C CA . GLN A 1 270 ? -25.288 7.154 15.512 1.00 47.09 270 GLN A CA 1
ATOM 2162 C C . GLN A 1 270 ? -24.540 6.753 14.238 1.00 47.09 270 GLN A C 1
ATOM 2164 O O . GLN A 1 270 ? -24.645 7.436 13.216 1.00 47.09 270 GLN A O 1
ATOM 2169 N N . GLU A 1 271 ? -23.757 5.671 14.299 1.00 45.31 271 GLU A N 1
ATOM 2170 C CA . GLU A 1 271 ? -23.338 4.964 13.096 1.00 45.31 271 GLU A CA 1
ATOM 2171 C C . GLU A 1 271 ? -24.642 4.631 12.367 1.00 45.31 271 GLU A C 1
ATOM 2173 O O . GLU A 1 271 ? -25.363 3.709 12.745 1.00 45.31 271 GLU A O 1
ATOM 2178 N N . ARG A 1 272 ? -24.993 5.415 11.338 1.00 39.28 272 ARG A N 1
ATOM 2179 C CA . ARG A 1 272 ? -25.855 4.906 10.280 1.00 39.28 272 ARG A CA 1
ATOM 2180 C C . ARG A 1 272 ? -25.048 3.780 9.669 1.00 39.28 272 ARG A C 1
ATOM 2182 O O . ARG A 1 272 ? -24.220 4.005 8.790 1.00 39.28 272 ARG A O 1
ATOM 2189 N N . 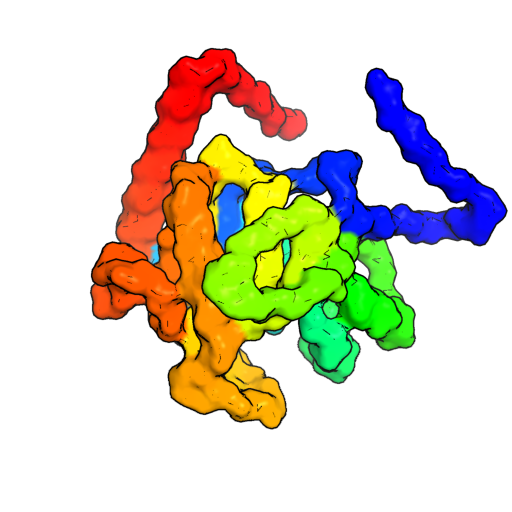ILE A 1 273 ? -25.234 2.593 10.233 1.00 36.88 273 ILE A N 1
ATOM 2190 C CA . ILE A 1 273 ? -24.850 1.333 9.638 1.00 36.88 273 ILE A CA 1
ATOM 2191 C C . ILE A 1 273 ? -25.520 1.377 8.271 1.00 36.88 273 ILE A C 1
ATOM 2193 O O . ILE A 1 273 ? -26.733 1.202 8.164 1.00 36.88 273 ILE A O 1
ATOM 2197 N N . LEU A 1 274 ? -24.744 1.700 7.237 1.00 33.56 274 LEU A N 1
ATOM 2198 C CA . LEU A 1 274 ? -25.114 1.393 5.866 1.00 33.56 274 LEU A CA 1
ATOM 2199 C C . LEU A 1 274 ? -25.109 -0.135 5.811 1.00 33.56 274 LEU A C 1
ATOM 2201 O O . LEU A 1 274 ? -24.085 -0.782 5.594 1.00 33.56 274 LEU A O 1
ATOM 2205 N N . THR A 1 275 ? -26.246 -0.698 6.208 1.00 28.11 275 THR A N 1
ATOM 2206 C CA . THR A 1 275 ? -26.607 -2.076 5.909 1.00 28.11 275 THR A CA 1
ATOM 2207 C C . THR A 1 275 ? -26.913 -2.119 4.404 1.00 28.11 275 THR A C 1
ATOM 2209 O O . THR A 1 275 ? -27.288 -1.071 3.875 1.00 28.11 275 THR A O 1
ATOM 2212 N N . PRO A 1 276 ? -26.638 -3.249 3.725 1.00 36.84 276 PRO A N 1
ATOM 2213 C CA . PRO A 1 276 ? -26.566 -3.341 2.263 1.00 36.84 276 PRO A CA 1
ATOM 2214 C C . PRO A 1 276 ? -27.732 -2.693 1.516 1.00 36.84 276 PRO A C 1
ATOM 2216 O O . PRO A 1 276 ? -28.882 -2.855 1.980 1.00 36.84 276 PRO A O 1
#

Mean predicted aligned error: 10.06 Å

Organism: NCBI:txid412755

Nearest PDB structures (foldseek):
  3wrw-assembly2_D  TM=3.190E-01  e=3.844E-02  Solanum lycopersicum
  1lx6-assembly1_A  TM=3.916E-01  e=1.605E-01  Escherichia coli
  4nk4-assembly1_A  TM=2.553E-01  e=2.395E-01  Candidatus Liberibacter asiaticus
  6ldq-assembly4_C  TM=4.302E-01  e=4.423E+00  Thermosynechococcus vestitus
  8k7u-assembly1_C  TM=2.115E-01  e=6.331E-01  Blautia pseudococcoides

pLDDT: mean 73.72, std 18.67, range [20.27, 95.44]